Protein AF-A0A542FPW8-F1 (afdb_monomer)

Radius of gyration: 20.15 Å; Cα contacts (8 Å, |Δi|>4): 435; chains: 1; bounding box: 66×34×56 Å

Foldseek 3Di:
DVVQVVLLVVLVVLLVVLLVVLLVVLLVLLVLQPDDDDDDDDPLLVVLLVLLVVLLVVLVVLLVLLVVLVVDPCCPDQQSLLSVLLNCLQNPLLCSVVSPPPDDPRSLCCNQCVLLVSLLSLQCSQLVVQDPPSSCLVNVLVVLLLVLLVVLPPPPDDCRSLSSNLSSLSSVLSSLSSVQSNCLPDPDCVSHLSNDSVSSSSSSSSNSSSVVSSLVSNLSNCCVPPHNLLSQLSSLQSNLRSQQVSLVVCLVCWVVNVLVSSQVRSSSHVVHCCSVVSCCVVVVPDSCVSVVSNVSSVVSNVSSVVSNPDDPPD

Solvent-accessible surface area (backbone atoms only — not comparable to full-atom values): 15578 Å² total; per-residue (Å²): 111,72,68,61,55,51,52,51,51,52,49,53,51,49,52,51,50,38,35,54,58,22,36,54,53,18,48,63,54,43,68,65,55,68,72,90,77,85,75,78,89,55,88,67,36,54,64,33,17,53,54,22,44,53,52,32,52,52,52,51,50,43,48,49,44,6,57,51,28,72,80,45,81,52,48,82,44,89,48,29,41,22,28,23,19,14,45,39,1,44,77,41,14,76,50,8,56,71,50,50,60,90,62,51,73,67,22,56,48,45,30,49,48,49,32,52,48,48,46,52,54,44,47,35,43,54,18,68,71,60,39,61,64,60,42,48,48,56,53,43,25,54,48,43,23,53,49,45,38,53,70,69,44,56,87,91,56,80,63,58,19,32,45,16,6,34,26,26,33,47,45,54,53,44,44,56,53,24,55,55,40,43,42,58,64,54,88,49,61,85,70,35,61,79,64,42,70,67,52,38,22,50,51,49,5,51,52,48,23,47,54,56,43,32,52,53,22,30,20,40,23,33,22,81,78,61,36,60,60,37,16,46,8,39,41,32,23,11,50,9,48,14,43,19,55,42,20,45,54,40,50,73,65,30,58,66,57,51,49,55,59,46,40,76,26,30,71,62,39,93,78,42,44,76,43,50,51,46,35,38,72,72,63,63,57,57,83,58,51,31,53,54,42,24,52,50,10,49,51,33,24,52,53,8,48,51,44,56,67,61,68,81,84,124

Structure (mmCIF, N/CA/C/O backbone):
data_AF-A0A542FPW8-F1
#
_entry.id   AF-A0A542FPW8-F1
#
loop_
_atom_site.group_PDB
_atom_site.id
_atom_site.type_symbol
_atom_site.label_atom_id
_atom_site.label_alt_id
_atom_site.label_comp_id
_atom_site.lab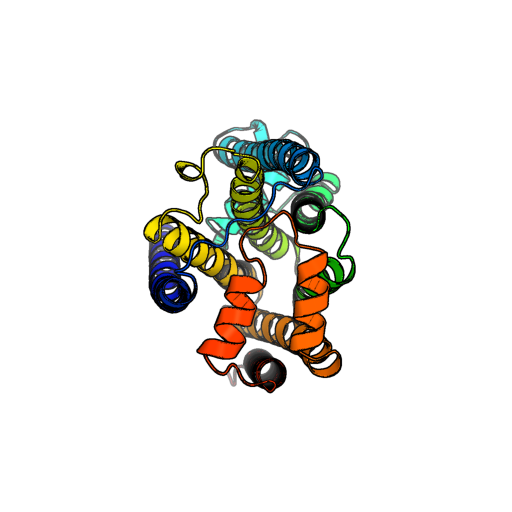el_asym_id
_atom_site.label_entity_id
_atom_site.label_seq_id
_atom_site.pdbx_PDB_ins_code
_atom_site.Cartn_x
_atom_site.Cartn_y
_atom_site.Cartn_z
_atom_site.occupancy
_atom_site.B_iso_or_equiv
_atom_site.auth_seq_id
_atom_site.auth_comp_id
_atom_site.auth_asym_id
_atom_site.auth_atom_id
_atom_site.pdbx_PDB_model_num
ATOM 1 N N . MET A 1 1 ? -11.755 -14.768 23.992 1.00 54.16 1 MET A N 1
ATOM 2 C CA . MET A 1 1 ? -10.468 -15.231 23.415 1.00 54.16 1 MET A CA 1
ATOM 3 C C . MET A 1 1 ? -10.630 -15.944 22.068 1.00 54.16 1 MET A C 1
ATOM 5 O O . MET A 1 1 ? -9.903 -15.588 21.151 1.00 54.16 1 MET A O 1
ATOM 9 N N . ALA A 1 2 ? -11.609 -16.843 21.888 1.00 60.69 2 ALA A N 1
ATOM 10 C CA . ALA A 1 2 ? -11.822 -17.596 20.637 1.00 60.69 2 ALA A CA 1
ATOM 11 C C . ALA A 1 2 ? -11.926 -16.742 19.348 1.00 60.69 2 ALA A C 1
ATOM 13 O O . ALA A 1 2 ? -11.402 -17.113 18.300 1.00 60.69 2 ALA A O 1
ATOM 14 N N . THR A 1 3 ? -12.541 -15.557 19.416 1.00 73.25 3 THR A N 1
ATOM 15 C CA . THR A 1 3 ? -12.694 -14.653 18.261 1.00 73.25 3 THR A CA 1
ATOM 16 C C . THR A 1 3 ? -11.384 -13.997 17.817 1.00 73.25 3 THR A C 1
ATOM 18 O O . THR A 1 3 ? -11.186 -13.778 16.623 1.00 73.25 3 THR A O 1
ATOM 21 N N . ALA A 1 4 ? -10.474 -13.704 18.751 1.00 71.56 4 ALA A N 1
ATOM 22 C CA . ALA A 1 4 ? -9.173 -13.114 18.442 1.00 71.56 4 ALA A CA 1
ATOM 23 C C . ALA A 1 4 ? -8.242 -14.140 17.782 1.00 71.56 4 ALA A C 1
ATOM 25 O O . ALA A 1 4 ? -7.601 -13.820 16.783 1.00 71.56 4 ALA A O 1
ATOM 26 N N . THR A 1 5 ? -8.237 -15.377 18.287 1.00 77.50 5 THR A N 1
ATOM 27 C CA . THR A 1 5 ? -7.485 -16.494 17.699 1.00 77.50 5 THR A CA 1
ATOM 28 C C . THR A 1 5 ? -7.979 -16.803 16.287 1.00 77.50 5 THR A C 1
ATOM 30 O O . THR A 1 5 ? -7.173 -16.890 15.366 1.00 77.50 5 THR A O 1
ATOM 33 N N . ARG A 1 6 ? -9.304 -16.843 16.071 1.00 84.81 6 ARG A N 1
ATOM 34 C CA . ARG A 1 6 ? -9.893 -17.062 14.739 1.00 84.81 6 ARG A CA 1
ATOM 35 C C . ARG A 1 6 ? -9.485 -15.987 13.725 1.00 84.81 6 ARG A C 1
ATOM 37 O O . ARG A 1 6 ? -9.143 -16.320 12.598 1.00 84.81 6 ARG A O 1
ATOM 44 N N . ARG A 1 7 ? -9.488 -14.705 14.116 1.00 85.38 7 ARG A N 1
ATOM 45 C CA . ARG A 1 7 ? -9.036 -13.603 13.240 1.00 85.38 7 ARG A CA 1
ATOM 46 C C . ARG A 1 7 ? -7.537 -13.683 12.939 1.00 85.38 7 ARG A C 1
ATOM 48 O O . ARG A 1 7 ? -7.146 -13.426 11.809 1.00 85.38 7 ARG A O 1
ATOM 55 N N . GLY A 1 8 ? -6.725 -14.093 13.917 1.00 82.75 8 GLY A N 1
ATOM 56 C CA . GLY A 1 8 ? -5.296 -14.345 13.713 1.00 82.75 8 GLY A CA 1
ATOM 57 C C . GLY A 1 8 ? -5.026 -15.467 12.705 1.00 82.75 8 GLY A C 1
ATOM 58 O O . GLY A 1 8 ? -4.210 -15.288 11.808 1.00 82.75 8 GLY A O 1
ATOM 59 N N . ILE A 1 9 ? -5.758 -16.581 12.800 1.00 87.81 9 ILE A N 1
ATOM 60 C CA . ILE A 1 9 ? -5.653 -17.695 11.842 1.00 87.81 9 ILE A CA 1
ATOM 61 C C . ILE A 1 9 ? -6.073 -17.242 10.442 1.00 87.81 9 ILE A C 1
ATOM 63 O O . ILE A 1 9 ? -5.350 -17.482 9.483 1.00 87.81 9 ILE A O 1
ATOM 67 N N . LEU A 1 10 ? -7.198 -16.529 10.318 1.00 89.12 10 LEU A N 1
ATOM 68 C CA . LEU A 1 10 ? -7.649 -15.995 9.028 1.00 89.12 10 LEU A CA 1
ATOM 69 C C . LEU A 1 10 ? -6.614 -15.055 8.398 1.00 89.12 10 LEU A C 1
ATOM 71 O O . LEU A 1 10 ? -6.407 -15.111 7.190 1.00 89.12 10 LEU A O 1
ATOM 75 N N . ALA A 1 11 ? -5.937 -14.230 9.200 1.00 86.81 11 ALA A N 1
ATOM 76 C CA . ALA A 1 11 ? -4.834 -13.388 8.741 1.00 86.81 11 ALA A CA 1
ATOM 77 C C . ALA A 1 11 ? -3.676 -14.208 8.179 1.00 86.81 11 ALA A C 1
ATOM 79 O O . ALA A 1 11 ? -3.256 -13.962 7.053 1.00 86.81 11 ALA A O 1
ATOM 80 N N . ALA A 1 12 ? -3.215 -15.210 8.929 1.00 89.38 12 ALA A N 1
ATOM 81 C CA . ALA A 1 12 ? -2.132 -16.086 8.497 1.00 89.38 12 ALA A CA 1
ATOM 82 C C . ALA A 1 12 ? -2.489 -16.840 7.206 1.00 89.38 12 ALA A C 1
ATOM 84 O O . ALA A 1 12 ? -1.694 -16.858 6.271 1.00 89.38 12 ALA A O 1
ATOM 85 N N . VAL A 1 13 ? -3.708 -17.385 7.118 1.00 92.69 13 VAL A N 1
ATOM 86 C CA . VAL A 1 13 ? -4.209 -18.059 5.909 1.00 92.69 13 VAL A CA 1
ATOM 87 C C . VAL A 1 13 ? -4.282 -17.088 4.732 1.00 92.69 13 VAL A C 1
ATOM 89 O O . VAL A 1 13 ? -3.856 -17.433 3.638 1.00 92.69 13 VAL A O 1
ATOM 92 N N . THR A 1 14 ? -4.763 -15.861 4.944 1.00 92.19 14 THR A N 1
ATOM 93 C CA . THR A 1 14 ? -4.843 -14.855 3.873 1.00 92.19 14 THR A CA 1
ATOM 94 C C . THR A 1 14 ? -3.452 -14.491 3.361 1.00 92.19 14 THR A C 1
ATOM 96 O O . THR A 1 14 ? -3.246 -14.465 2.155 1.00 92.19 14 THR A O 1
ATOM 99 N N . VAL A 1 15 ? -2.481 -14.270 4.253 1.00 91.00 15 VAL A N 1
ATOM 100 C CA . VAL A 1 15 ? -1.085 -14.012 3.864 1.00 91.00 15 VAL A CA 1
ATOM 101 C C . VAL A 1 15 ? -0.501 -15.201 3.101 1.00 91.00 15 VAL A C 1
ATOM 103 O O . VAL A 1 15 ? 0.129 -14.995 2.070 1.00 91.00 15 VAL A O 1
ATOM 106 N N . ALA A 1 16 ? -0.748 -16.435 3.549 1.00 91.94 16 ALA A N 1
ATOM 107 C CA . ALA A 1 16 ? -0.287 -17.633 2.848 1.00 91.94 16 ALA A CA 1
ATOM 108 C C . ALA A 1 16 ? -0.886 -17.742 1.437 1.00 91.94 16 ALA A C 1
ATOM 110 O O . ALA A 1 16 ? -0.154 -17.984 0.484 1.00 91.94 16 ALA A O 1
ATOM 111 N N . VAL A 1 17 ? -2.191 -17.494 1.280 1.00 93.75 17 VAL A N 1
ATOM 112 C CA . VAL A 1 17 ? -2.854 -17.470 -0.035 1.00 93.75 17 VAL A CA 1
ATOM 113 C C . VAL A 1 17 ? -2.270 -16.369 -0.920 1.00 93.75 17 VAL A C 1
ATOM 115 O O . VAL A 1 17 ? -1.938 -16.635 -2.070 1.00 93.75 17 VAL A O 1
ATOM 118 N N . LEU A 1 18 ? -2.082 -15.156 -0.387 1.00 93.31 18 LEU A N 1
ATOM 119 C CA . LEU A 1 18 ? -1.466 -14.055 -1.131 1.00 93.31 18 LEU A CA 1
ATOM 120 C C . LEU A 1 18 ? -0.048 -14.405 -1.585 1.00 93.31 18 LEU A C 1
ATOM 122 O O . LEU A 1 18 ? 0.293 -14.133 -2.732 1.00 93.31 18 LEU A O 1
ATOM 126 N N . LEU A 1 19 ? 0.756 -15.035 -0.727 1.00 91.62 19 LEU A N 1
ATOM 127 C CA . LEU A 1 19 ? 2.103 -15.486 -1.074 1.00 91.62 19 LEU A CA 1
ATOM 128 C C . LEU A 1 19 ? 2.083 -16.582 -2.141 1.00 91.62 19 LEU A C 1
ATOM 130 O O . LEU A 1 19 ? 2.869 -16.500 -3.075 1.00 91.62 19 LEU A O 1
ATOM 134 N N . LEU A 1 20 ? 1.180 -17.563 -2.054 1.00 91.44 20 LEU A N 1
ATOM 135 C CA . LEU A 1 20 ? 1.057 -18.630 -3.054 1.00 91.44 20 LEU A CA 1
ATOM 136 C C . LEU A 1 20 ? 0.611 -18.089 -4.420 1.00 91.44 20 LEU A C 1
ATOM 138 O O . LEU A 1 20 ? 1.225 -18.408 -5.436 1.00 91.44 20 LEU A O 1
ATOM 142 N N . CYS A 1 21 ? -0.409 -17.226 -4.451 1.00 89.38 21 CYS A N 1
ATOM 143 C CA . CYS A 1 21 ? -0.840 -16.562 -5.683 1.00 89.38 21 CYS A CA 1
ATOM 144 C C . CYS A 1 21 ? 0.278 -15.685 -6.262 1.00 89.38 21 CYS A C 1
ATOM 146 O O . CYS A 1 21 ? 0.506 -15.690 -7.469 1.00 89.38 21 CYS A O 1
ATOM 148 N N . SER A 1 22 ? 1.006 -14.970 -5.402 1.00 86.94 22 SER A N 1
ATOM 149 C CA . SER A 1 22 ? 2.115 -14.117 -5.831 1.00 86.94 22 SER A CA 1
ATOM 150 C C . SER A 1 22 ? 3.331 -14.914 -6.293 1.00 86.94 22 SER A C 1
ATOM 152 O O . SER A 1 22 ? 4.024 -14.466 -7.198 1.00 86.94 22 SER A O 1
ATOM 154 N N . ALA A 1 23 ? 3.558 -16.104 -5.734 1.00 86.19 23 ALA A N 1
ATOM 155 C CA . ALA A 1 23 ? 4.585 -17.038 -6.181 1.00 86.19 23 ALA A CA 1
ATOM 156 C C . ALA A 1 23 ? 4.308 -17.566 -7.581 1.00 86.19 23 ALA A C 1
ATOM 158 O O . ALA A 1 23 ? 5.224 -17.589 -8.395 1.00 86.19 23 ALA A O 1
ATOM 159 N N . ALA A 1 24 ? 3.056 -17.899 -7.902 1.00 84.25 24 ALA A N 1
ATOM 160 C CA . ALA A 1 24 ? 2.690 -18.274 -9.265 1.00 84.25 24 ALA A CA 1
ATOM 161 C C . ALA A 1 24 ? 3.026 -17.151 -10.265 1.00 84.25 24 ALA A C 1
ATOM 163 O O . ALA A 1 24 ? 3.670 -17.403 -11.280 1.00 84.25 24 ALA A O 1
ATOM 164 N N . VAL A 1 25 ? 2.681 -15.900 -9.938 1.00 79.56 25 VAL A N 1
ATOM 165 C CA . VAL A 1 25 ? 3.039 -14.729 -10.762 1.00 79.56 25 VAL A CA 1
ATOM 166 C C . VAL A 1 25 ? 4.558 -14.536 -10.830 1.00 79.56 25 VAL A C 1
ATOM 168 O O . VAL A 1 25 ? 5.103 -14.321 -11.907 1.00 79.56 25 VAL A O 1
ATOM 171 N N . GLY A 1 26 ? 5.257 -14.646 -9.699 1.00 74.75 26 GLY A N 1
ATOM 172 C CA . GLY A 1 26 ? 6.710 -14.514 -9.623 1.00 74.75 26 GLY A CA 1
ATOM 173 C C . GLY A 1 26 ? 7.451 -15.564 -10.451 1.00 74.75 26 GLY A C 1
ATOM 174 O O . GLY A 1 26 ? 8.452 -15.228 -11.075 1.00 74.75 26 GLY A O 1
ATOM 175 N N . ILE A 1 27 ? 6.952 -16.804 -10.501 1.00 78.19 27 ILE A N 1
ATOM 176 C CA . ILE A 1 27 ? 7.489 -17.886 -11.341 1.00 78.19 27 ILE A CA 1
ATOM 177 C C . ILE A 1 27 ? 7.282 -17.555 -12.821 1.00 78.19 27 ILE A C 1
ATOM 179 O O . ILE A 1 27 ? 8.255 -17.559 -13.571 1.00 78.19 27 ILE A O 1
ATOM 183 N N . LEU A 1 28 ? 6.060 -17.173 -13.213 1.00 73.12 28 LEU A N 1
ATOM 184 C CA . LEU A 1 28 ? 5.744 -16.783 -14.594 1.00 73.12 28 LEU A CA 1
ATOM 185 C C . LEU A 1 28 ? 6.622 -15.616 -15.073 1.00 73.12 28 LEU A C 1
ATOM 187 O O . LEU A 1 28 ? 7.148 -15.643 -16.180 1.00 73.12 28 LEU A O 1
ATOM 191 N N . LEU A 1 29 ? 6.844 -14.612 -14.220 1.00 66.81 29 LEU A N 1
ATOM 192 C CA . LEU A 1 29 ? 7.744 -13.490 -14.515 1.00 66.81 29 LEU A CA 1
ATOM 193 C C . LEU A 1 29 ? 9.228 -13.885 -14.438 1.00 66.81 29 LEU A C 1
ATOM 195 O O . LEU A 1 29 ? 10.084 -13.274 -15.080 1.00 66.81 29 LEU A O 1
ATOM 199 N N . GLY A 1 30 ? 9.569 -14.877 -13.620 1.00 61.50 30 GLY A N 1
ATOM 200 C CA . GLY A 1 30 ? 10.932 -15.334 -13.383 1.00 61.50 30 GLY A CA 1
ATOM 201 C C . GLY A 1 30 ? 11.548 -16.033 -14.590 1.00 61.50 30 GLY A C 1
ATOM 202 O O . GLY A 1 30 ? 12.746 -15.859 -14.820 1.00 61.50 30 GLY A O 1
ATOM 203 N N . GLU A 1 31 ? 10.752 -16.768 -15.365 1.00 60.41 31 GLU A N 1
ATOM 204 C CA . GLU A 1 31 ? 11.195 -17.446 -16.594 1.00 60.41 31 GLU A CA 1
ATOM 205 C C . GLU A 1 31 ? 11.572 -16.451 -17.701 1.00 60.41 31 GLU A C 1
ATOM 207 O O . GLU A 1 31 ? 12.552 -16.649 -18.418 1.00 60.41 31 GLU A O 1
ATOM 212 N N . VAL A 1 32 ? 10.879 -15.314 -17.761 1.00 55.22 32 VAL A N 1
ATOM 213 C CA . VAL A 1 32 ? 11.099 -14.254 -18.759 1.00 55.22 32 VAL A CA 1
ATOM 214 C C . VAL A 1 32 ? 12.397 -13.471 -18.497 1.00 55.22 32 VAL A C 1
ATOM 216 O O . VAL A 1 32 ? 13.070 -13.014 -19.415 1.00 55.22 32 VAL A O 1
ATOM 219 N N . ASN A 1 33 ? 12.816 -13.375 -17.232 1.00 52.78 33 ASN A N 1
ATOM 220 C CA . ASN A 1 33 ? 13.932 -12.532 -16.777 1.00 52.78 33 ASN A CA 1
ATOM 221 C C . ASN A 1 33 ? 15.304 -13.250 -16.731 1.00 52.78 33 ASN A C 1
ATOM 223 O O . ASN A 1 33 ? 16.226 -12.801 -16.035 1.00 52.78 33 ASN A O 1
ATOM 227 N N . GLY A 1 34 ? 15.436 -14.407 -17.388 1.00 46.62 34 GLY A N 1
ATOM 228 C CA . GLY A 1 34 ? 16.515 -15.385 -17.184 1.00 46.62 34 GLY A CA 1
ATOM 229 C C . GLY A 1 34 ? 17.909 -15.057 -17.736 1.00 46.62 34 GLY A C 1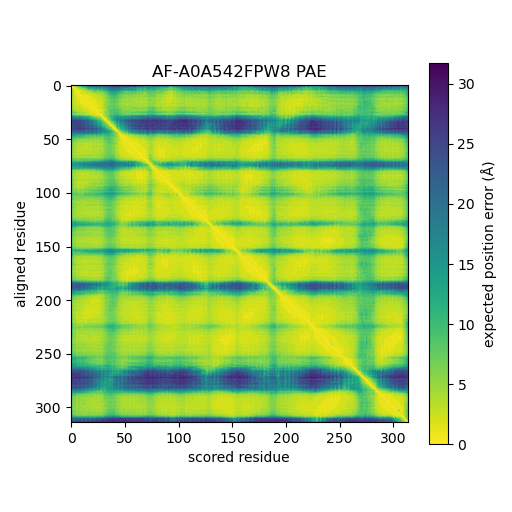
ATOM 230 O O . GLY A 1 34 ? 18.841 -15.792 -17.419 1.00 46.62 34 GLY A O 1
ATOM 231 N N . ARG A 1 35 ? 18.108 -13.993 -18.527 1.00 49.22 35 ARG A N 1
ATOM 232 C CA . ARG A 1 35 ? 19.440 -13.685 -19.085 1.00 49.22 35 ARG A CA 1
ATOM 233 C C . ARG A 1 35 ? 20.177 -12.627 -18.250 1.00 49.22 35 ARG A C 1
ATOM 235 O O . ARG A 1 35 ? 19.627 -11.547 -18.034 1.00 49.22 35 ARG A O 1
ATOM 242 N N . PRO A 1 36 ? 21.400 -12.910 -17.763 1.00 47.25 36 PRO A N 1
ATOM 243 C CA . PRO A 1 36 ? 22.202 -11.920 -17.060 1.00 47.25 36 PRO A CA 1
ATOM 244 C C . PRO A 1 36 ? 22.701 -10.876 -18.062 1.00 47.25 36 PRO A C 1
ATOM 246 O O . PRO A 1 36 ? 23.547 -11.164 -18.904 1.00 47.25 36 PRO A O 1
ATOM 249 N N . VAL A 1 37 ? 22.165 -9.661 -17.977 1.00 48.84 37 VAL A N 1
ATOM 250 C CA . VAL A 1 37 ? 22.723 -8.492 -18.665 1.00 48.84 37 VAL A CA 1
ATOM 251 C C . VAL A 1 37 ? 23.698 -7.829 -17.700 1.00 48.84 37 VAL A C 1
ATOM 253 O O . VAL A 1 37 ? 23.328 -7.495 -16.573 1.00 48.84 37 VAL A O 1
ATOM 256 N N . ARG A 1 38 ? 24.958 -7.709 -18.122 1.00 42.78 38 ARG A N 1
ATOM 257 C CA . ARG A 1 38 ? 25.998 -6.998 -17.379 1.00 42.78 38 ARG A CA 1
ATOM 258 C C . ARG A 1 38 ? 25.723 -5.505 -17.538 1.00 42.78 38 ARG A C 1
ATOM 260 O O . ARG A 1 38 ? 25.763 -5.001 -18.653 1.00 42.78 38 ARG A O 1
ATOM 267 N N . MET A 1 39 ? 25.374 -4.847 -16.440 1.00 50.00 39 MET A N 1
ATOM 268 C CA . MET A 1 39 ? 25.271 -3.392 -16.379 1.00 50.00 39 MET A CA 1
ATOM 269 C C . MET A 1 39 ? 26.672 -2.851 -16.107 1.00 50.00 39 MET A C 1
ATOM 271 O O . MET A 1 39 ? 27.357 -3.384 -15.228 1.00 50.00 39 MET A O 1
ATOM 275 N N . ASP A 1 40 ? 27.104 -1.835 -16.848 1.00 45.12 40 ASP A N 1
ATOM 276 C CA . ASP A 1 40 ? 28.331 -1.127 -16.498 1.00 45.12 40 ASP A CA 1
ATOM 277 C C . ASP A 1 40 ? 28.117 -0.358 -15.181 1.00 45.12 40 ASP A C 1
ATOM 279 O O . ASP A 1 40 ? 27.026 0.179 -14.959 1.00 45.12 40 ASP A O 1
ATOM 283 N N . PRO A 1 41 ? 29.109 -0.328 -14.271 1.00 50.38 41 PRO A N 1
ATOM 284 C CA . PRO A 1 41 ? 28.993 0.423 -13.032 1.00 50.38 41 PRO A CA 1
ATOM 285 C C . PRO A 1 41 ? 28.889 1.911 -13.366 1.00 50.38 41 PRO A C 1
ATOM 287 O O . PRO A 1 41 ? 29.832 2.511 -13.873 1.00 50.38 41 PRO A O 1
ATOM 290 N N . VAL A 1 42 ? 27.736 2.508 -13.086 1.00 55.69 42 VAL A N 1
ATOM 291 C CA . VAL A 1 42 ? 27.565 3.959 -13.159 1.00 55.69 42 VAL A CA 1
ATOM 292 C C . VAL A 1 42 ? 28.018 4.550 -11.823 1.00 55.69 42 VAL A C 1
ATOM 294 O O . VAL A 1 42 ? 27.568 4.098 -10.768 1.00 55.69 42 VAL A O 1
ATOM 297 N N . ASP A 1 43 ? 28.834 5.609 -11.844 1.00 54.72 43 ASP A N 1
ATOM 298 C CA . ASP A 1 43 ? 29.343 6.315 -10.645 1.00 54.72 43 ASP A CA 1
ATOM 299 C C . ASP A 1 43 ? 28.230 6.776 -9.667 1.00 54.72 43 ASP A C 1
ATOM 301 O O . ASP A 1 43 ? 28.467 7.097 -8.501 1.00 54.72 43 ASP A O 1
ATOM 305 N N . ARG A 1 44 ? 26.975 6.787 -10.135 1.00 58.88 44 ARG A N 1
ATOM 306 C CA . ARG A 1 44 ? 25.758 7.229 -9.438 1.00 58.88 44 ARG A CA 1
ATOM 307 C C . ARG A 1 44 ? 25.125 6.176 -8.518 1.00 58.88 44 ARG A C 1
ATOM 309 O O . ARG A 1 44 ? 24.291 6.531 -7.683 1.00 58.88 44 ARG A O 1
ATOM 316 N N . VAL A 1 45 ? 25.509 4.902 -8.629 1.00 64.25 45 VAL A N 1
ATOM 317 C CA . VAL A 1 45 ? 24.931 3.803 -7.825 1.00 64.25 45 VAL A CA 1
ATOM 318 C C . VAL A 1 45 ? 25.307 3.933 -6.343 1.00 64.25 45 VAL A C 1
ATOM 320 O O . VAL A 1 45 ? 24.521 3.603 -5.452 1.00 64.25 45 VAL A O 1
ATOM 323 N N . GLN A 1 46 ? 26.488 4.482 -6.055 1.00 71.81 46 GLN A N 1
ATOM 324 C CA . GLN A 1 46 ? 27.040 4.497 -4.705 1.00 71.81 46 GLN A CA 1
ATOM 325 C C . GLN A 1 46 ? 26.346 5.487 -3.745 1.00 71.81 46 GLN A C 1
ATOM 327 O O . GLN A 1 46 ? 25.996 5.075 -2.633 1.00 71.81 46 GLN A O 1
ATOM 332 N N . PRO A 1 47 ? 26.045 6.746 -4.129 1.00 77.75 47 PRO A N 1
ATOM 333 C CA . PRO A 1 47 ? 25.238 7.640 -3.295 1.00 77.75 47 PRO A CA 1
ATOM 334 C C . PRO A 1 47 ? 23.845 7.073 -2.976 1.00 77.75 47 PRO A C 1
ATOM 336 O O . PRO A 1 47 ? 23.407 7.125 -1.824 1.00 77.75 47 PRO A O 1
ATOM 339 N N . ALA A 1 48 ? 23.165 6.486 -3.969 1.00 78.25 48 ALA A N 1
ATOM 340 C CA . ALA A 1 48 ? 21.832 5.906 -3.798 1.00 78.25 48 ALA A CA 1
ATOM 341 C C . ALA A 1 48 ? 21.843 4.702 -2.838 1.00 78.25 48 ALA A C 1
ATOM 343 O O . ALA A 1 48 ? 20.960 4.588 -1.979 1.00 78.25 48 ALA A O 1
ATOM 344 N N . ALA A 1 49 ? 22.868 3.847 -2.906 1.00 81.94 49 ALA A N 1
ATOM 345 C CA . ALA A 1 49 ? 23.036 2.720 -1.987 1.00 81.94 49 ALA A CA 1
ATOM 346 C C . ALA A 1 49 ? 23.225 3.183 -0.530 1.00 81.94 49 ALA A C 1
ATOM 348 O O . ALA A 1 49 ? 22.590 2.647 0.384 1.00 81.94 49 ALA A O 1
ATOM 349 N N . TRP A 1 50 ? 24.038 4.218 -0.291 1.00 87.00 50 TRP A N 1
ATOM 350 C CA . TRP A 1 50 ? 24.230 4.787 1.049 1.00 87.00 50 TRP A CA 1
ATOM 351 C C . TRP A 1 50 ? 22.962 5.422 1.615 1.00 87.00 50 TRP A C 1
ATOM 353 O O . TRP A 1 50 ? 22.594 5.135 2.759 1.00 87.00 50 TRP A O 1
ATOM 363 N N . VAL A 1 51 ? 22.258 6.228 0.815 1.00 89.12 51 VAL A N 1
ATOM 364 C CA . VAL A 1 51 ? 20.952 6.787 1.200 1.00 89.12 51 VAL A CA 1
ATOM 365 C C . VAL A 1 51 ? 19.985 5.658 1.555 1.00 89.12 51 VAL A C 1
ATOM 367 O O . VAL A 1 51 ? 19.331 5.708 2.598 1.00 89.12 51 VAL A O 1
ATOM 370 N N . SER A 1 52 ? 19.964 4.591 0.755 1.00 89.69 52 SER A N 1
ATOM 371 C CA . SER A 1 52 ? 19.100 3.434 0.986 1.00 89.69 52 SER A CA 1
ATOM 372 C C . SER A 1 52 ? 19.426 2.703 2.287 1.00 89.69 52 SER A C 1
ATOM 374 O O . SER A 1 52 ? 18.508 2.335 3.015 1.00 89.69 52 SER A O 1
ATOM 376 N N . ARG A 1 53 ? 20.708 2.559 2.652 1.00 92.75 53 ARG A N 1
ATOM 377 C CA . ARG A 1 53 ? 21.134 1.983 3.945 1.00 92.75 53 ARG A CA 1
ATOM 378 C C . ARG A 1 53 ? 20.656 2.818 5.133 1.00 92.75 53 ARG A C 1
ATOM 380 O O . ARG A 1 53 ? 20.156 2.261 6.111 1.00 92.75 53 ARG A O 1
ATOM 387 N N . VAL A 1 54 ? 20.775 4.144 5.049 1.00 95.12 54 VAL A N 1
ATOM 388 C CA . VAL A 1 54 ? 20.301 5.055 6.106 1.00 95.12 54 VAL A CA 1
ATOM 389 C C . VAL A 1 54 ? 18.780 4.978 6.238 1.00 95.12 54 VAL A C 1
ATOM 391 O O . VAL A 1 54 ? 18.266 4.800 7.345 1.00 95.12 54 VAL A O 1
ATOM 394 N N . LEU A 1 55 ? 18.051 5.050 5.122 1.00 95.69 55 LEU A N 1
ATOM 395 C CA . LEU A 1 55 ? 16.593 4.916 5.111 1.00 95.69 55 LEU A CA 1
ATOM 396 C C . LEU A 1 55 ? 16.147 3.542 5.627 1.00 95.69 55 LEU A C 1
ATOM 398 O O . LEU A 1 55 ? 15.203 3.470 6.415 1.00 95.69 55 LEU A O 1
ATOM 402 N N . LEU A 1 56 ? 16.845 2.465 5.251 1.00 95.81 56 LEU A N 1
ATOM 403 C CA . LEU A 1 56 ? 16.585 1.108 5.730 1.00 95.81 56 LEU A CA 1
A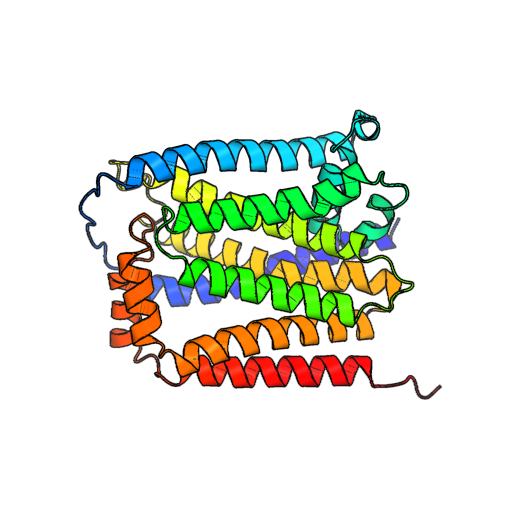TOM 404 C C . LEU A 1 56 ? 16.746 1.032 7.248 1.00 95.81 56 LEU A C 1
ATOM 406 O O . LEU A 1 56 ? 15.862 0.522 7.935 1.00 95.81 56 LEU A O 1
ATOM 410 N N . PHE A 1 57 ? 17.836 1.583 7.784 1.00 97.38 57 PHE A N 1
ATOM 411 C CA . PHE A 1 57 ? 18.065 1.637 9.224 1.00 97.38 57 PHE A CA 1
ATOM 412 C C . PHE A 1 57 ? 16.938 2.385 9.949 1.00 97.38 57 PHE A C 1
ATOM 414 O O . PHE A 1 57 ? 16.395 1.876 10.932 1.00 97.38 57 PHE A O 1
ATOM 421 N N . LEU A 1 58 ? 16.527 3.553 9.444 1.00 97.19 58 LEU A N 1
ATOM 422 C CA . LEU A 1 58 ? 15.423 4.331 10.018 1.00 97.19 58 LEU A CA 1
ATOM 423 C C . LEU A 1 58 ? 14.086 3.578 9.952 1.00 97.19 58 LEU A C 1
ATOM 425 O O . LEU A 1 58 ? 13.324 3.577 10.923 1.00 97.19 58 LEU A O 1
ATOM 429 N N . ALA A 1 59 ? 13.812 2.898 8.838 1.00 97.12 59 ALA A N 1
ATOM 430 C CA . ALA A 1 59 ? 12.606 2.103 8.656 1.00 97.12 59 ALA A CA 1
ATOM 431 C C . ALA A 1 59 ? 12.552 0.915 9.630 1.00 97.12 59 ALA A C 1
ATOM 433 O O . ALA A 1 59 ? 11.531 0.689 10.289 1.00 97.12 59 ALA A O 1
ATOM 434 N N . LEU A 1 60 ? 13.667 0.194 9.776 1.00 97.44 60 LEU A N 1
ATOM 435 C CA . LEU A 1 60 ? 13.809 -0.902 10.733 1.00 97.44 60 LEU A CA 1
ATOM 436 C C . LEU A 1 60 ? 13.693 -0.403 12.175 1.00 97.44 60 LEU A C 1
ATOM 438 O O . LEU A 1 60 ? 12.995 -1.027 12.975 1.00 97.44 60 LEU A O 1
ATOM 442 N N . ALA A 1 61 ? 14.301 0.740 12.504 1.00 96.62 61 ALA A N 1
ATOM 443 C CA . ALA A 1 61 ? 14.181 1.358 13.819 1.00 96.62 61 ALA A CA 1
ATOM 444 C C . ALA A 1 61 ? 12.719 1.706 14.141 1.00 96.62 61 ALA A C 1
ATOM 446 O O . ALA A 1 61 ? 12.241 1.386 15.229 1.00 96.62 61 ALA A O 1
ATOM 447 N N . TRP A 1 62 ? 11.974 2.283 13.192 1.00 97.06 62 TRP A N 1
ATOM 448 C CA . TRP A 1 62 ? 10.548 2.577 13.363 1.00 97.06 62 TRP A CA 1
ATOM 449 C C . TRP A 1 62 ? 9.723 1.314 13.640 1.00 97.06 62 TRP A C 1
ATOM 451 O O . TRP A 1 62 ? 8.937 1.273 14.592 1.00 97.06 62 TRP A O 1
ATOM 461 N N . VAL A 1 63 ? 9.932 0.256 12.850 1.00 96.31 63 VAL A N 1
ATOM 462 C CA . VAL A 1 63 ? 9.255 -1.036 13.045 1.00 96.31 63 VAL A CA 1
ATOM 463 C C . VAL A 1 63 ? 9.624 -1.650 14.397 1.00 96.31 63 VAL A C 1
ATOM 465 O O . VAL A 1 63 ? 8.736 -2.089 15.130 1.00 96.31 63 VAL A O 1
ATOM 468 N N . LEU A 1 64 ? 10.904 -1.627 14.773 1.00 95.62 64 LEU A N 1
ATOM 469 C CA . LEU A 1 64 ? 11.392 -2.160 16.043 1.00 95.62 64 LEU A CA 1
ATOM 470 C C . LEU A 1 64 ? 10.810 -1.400 17.241 1.00 95.62 64 LEU A C 1
ATOM 472 O O . LEU A 1 64 ? 10.345 -2.029 18.194 1.00 95.62 64 LEU A O 1
ATOM 476 N N . ILE A 1 65 ? 10.757 -0.066 17.177 1.00 94.00 65 ILE A N 1
ATOM 477 C CA . ILE A 1 65 ? 10.078 0.765 18.181 1.00 94.00 65 ILE A CA 1
ATOM 478 C C . ILE A 1 65 ? 8.608 0.353 18.276 1.00 94.00 65 ILE A C 1
ATOM 480 O O . ILE A 1 65 ? 8.102 0.168 19.384 1.00 94.00 65 ILE A O 1
ATOM 484 N N . GLY A 1 66 ? 7.935 0.144 17.142 1.00 93.19 66 GLY A N 1
ATOM 485 C CA . GLY A 1 66 ? 6.560 -0.348 17.099 1.00 93.19 66 GLY A CA 1
ATOM 486 C C . GLY A 1 66 ? 6.390 -1.694 17.806 1.00 93.19 66 GLY A C 1
ATOM 487 O O . GLY A 1 66 ? 5.513 -1.821 18.666 1.00 93.19 66 GLY A O 1
ATOM 488 N N . ILE A 1 67 ? 7.264 -2.666 17.520 1.00 94.31 67 ILE A N 1
ATOM 489 C CA . ILE A 1 67 ? 7.291 -3.992 18.157 1.00 94.31 67 ILE A CA 1
ATOM 490 C C . ILE A 1 67 ? 7.497 -3.860 19.670 1.00 94.31 67 ILE A C 1
ATOM 492 O O . ILE A 1 67 ? 6.695 -4.384 20.449 1.00 94.31 67 ILE A O 1
ATOM 496 N N . ILE A 1 68 ? 8.531 -3.140 20.109 1.00 92.19 68 ILE A N 1
ATOM 497 C CA . ILE A 1 68 ? 8.876 -2.985 21.531 1.00 92.19 68 ILE A CA 1
ATOM 498 C C . ILE A 1 68 ? 7.760 -2.251 22.284 1.00 92.19 68 ILE A C 1
ATOM 500 O O . ILE A 1 68 ? 7.376 -2.657 23.387 1.00 92.19 68 ILE A O 1
ATOM 504 N N . ALA A 1 69 ? 7.172 -1.219 21.678 1.00 89.00 69 ALA A N 1
ATOM 505 C CA . ALA A 1 69 ? 6.065 -0.465 22.254 1.00 89.00 69 ALA A CA 1
ATOM 506 C C . ALA A 1 69 ? 4.783 -1.304 22.408 1.00 89.00 69 ALA A C 1
ATOM 508 O O . ALA A 1 69 ? 3.916 -0.945 23.204 1.00 89.00 69 ALA A O 1
ATOM 509 N N . THR A 1 70 ? 4.641 -2.446 21.716 1.00 86.19 70 THR A N 1
ATOM 510 C CA . THR A 1 70 ? 3.527 -3.373 22.001 1.00 86.19 70 THR A CA 1
ATOM 511 C C . THR A 1 70 ? 3.665 -4.101 23.335 1.00 86.19 70 THR A C 1
ATOM 513 O O . THR A 1 70 ? 2.643 -4.471 23.913 1.00 86.19 70 THR A O 1
ATOM 516 N N . ARG A 1 71 ? 4.897 -4.315 23.815 1.00 85.81 71 ARG A N 1
ATOM 517 C CA . ARG A 1 71 ? 5.194 -5.121 25.013 1.00 85.81 71 ARG A CA 1
ATOM 518 C C . ARG A 1 71 ? 5.517 -4.284 26.248 1.00 85.81 71 ARG A C 1
ATOM 520 O O . ARG A 1 71 ? 5.524 -4.811 27.354 1.00 85.81 71 ARG A O 1
ATOM 527 N N . THR A 1 72 ? 5.798 -2.997 26.074 1.00 81.62 72 THR A N 1
ATOM 528 C CA . THR A 1 72 ? 6.341 -2.130 27.127 1.00 81.62 72 THR A CA 1
ATOM 529 C C . THR A 1 72 ? 5.462 -0.902 27.372 1.00 81.62 72 THR A C 1
ATOM 531 O O . THR A 1 72 ? 4.617 -0.537 26.557 1.00 81.62 72 THR A O 1
ATOM 534 N N . ARG A 1 73 ? 5.691 -0.202 28.493 1.00 70.31 73 ARG A N 1
ATOM 535 C CA . ARG A 1 73 ? 5.053 1.099 28.793 1.00 70.31 73 ARG A CA 1
ATOM 536 C C . ARG A 1 73 ? 5.632 2.272 27.977 1.00 70.31 73 ARG A C 1
ATOM 538 O O . ARG A 1 73 ? 5.301 3.424 28.253 1.00 70.31 73 ARG A O 1
ATOM 545 N N . LEU A 1 74 ? 6.461 1.998 26.963 1.00 64.81 74 LEU A N 1
ATOM 546 C CA . LEU A 1 74 ? 7.134 2.999 26.124 1.00 64.81 74 LEU A CA 1
ATOM 547 C C . LEU A 1 74 ? 6.159 3.877 25.310 1.00 64.81 74 LEU A C 1
ATOM 549 O O . LEU A 1 74 ? 6.553 4.915 24.792 1.00 64.81 74 LEU A O 1
ATOM 553 N N . VAL A 1 75 ? 4.870 3.517 25.279 1.00 63.88 75 VAL A N 1
ATOM 554 C CA . VAL A 1 75 ? 3.758 4.271 24.665 1.00 63.88 75 VAL A CA 1
ATOM 555 C C . VAL A 1 75 ? 3.631 5.713 25.188 1.00 63.88 75 VAL A C 1
ATOM 557 O O . VAL A 1 75 ? 3.016 6.542 24.531 1.00 63.88 75 VAL A O 1
ATOM 560 N N . ARG A 1 76 ? 4.219 6.043 26.347 1.00 67.88 76 ARG A N 1
ATOM 561 C CA . ARG A 1 76 ? 4.198 7.410 26.902 1.00 67.88 76 ARG A CA 1
ATOM 562 C C . ARG A 1 76 ? 5.154 8.393 26.212 1.00 67.88 76 ARG A C 1
ATOM 564 O O . ARG A 1 76 ? 5.066 9.583 26.494 1.00 67.88 76 ARG A O 1
ATOM 571 N N . ARG A 1 77 ? 6.077 7.930 25.359 1.00 77.38 77 ARG A N 1
ATOM 572 C CA . ARG A 1 77 ? 6.995 8.813 24.619 1.00 77.38 77 ARG A CA 1
ATOM 573 C C . ARG A 1 77 ? 6.390 9.238 23.272 1.00 77.38 77 ARG A C 1
ATOM 575 O O . ARG A 1 77 ? 5.750 8.402 22.629 1.00 77.38 77 ARG A O 1
ATOM 582 N N . PRO A 1 78 ? 6.607 10.492 22.827 1.00 77.81 78 PRO A N 1
ATOM 583 C CA . PRO A 1 78 ? 6.107 10.962 21.536 1.00 77.81 78 PRO A CA 1
ATOM 584 C C . PRO A 1 78 ? 6.650 10.088 20.397 1.00 77.81 78 PRO A C 1
ATOM 586 O O . PRO A 1 78 ? 7.813 9.685 20.417 1.00 77.81 78 PRO A O 1
ATOM 589 N N . GLY A 1 79 ? 5.801 9.746 19.429 1.00 83.44 79 GLY A N 1
ATOM 590 C CA . GLY A 1 79 ? 6.132 8.907 18.272 1.00 83.44 79 GLY A CA 1
ATOM 591 C C . GLY A 1 79 ? 6.028 7.398 18.515 1.00 83.44 79 GLY A C 1
ATOM 592 O O . GLY A 1 79 ? 5.642 6.661 17.607 1.00 83.44 79 GLY A O 1
ATOM 593 N N . ALA A 1 80 ? 6.258 6.913 19.741 1.00 88.56 80 ALA A N 1
ATOM 594 C CA . ALA A 1 80 ? 6.169 5.481 20.047 1.00 88.56 80 ALA A CA 1
ATOM 595 C C . ALA A 1 80 ? 4.739 4.934 19.875 1.00 88.56 80 ALA A C 1
ATOM 597 O O . ALA A 1 80 ? 4.551 3.793 19.446 1.00 88.56 80 ALA A O 1
ATOM 598 N N . ALA A 1 81 ? 3.718 5.750 20.160 1.00 91.38 81 ALA A N 1
ATOM 599 C CA . ALA A 1 81 ? 2.322 5.389 19.921 1.00 91.38 81 ALA A CA 1
ATOM 600 C C . ALA A 1 81 ? 2.011 5.239 18.419 1.00 91.38 81 ALA A C 1
ATOM 602 O O . ALA A 1 81 ? 1.320 4.295 18.031 1.00 91.38 81 ALA A O 1
ATOM 603 N N . ALA A 1 82 ? 2.557 6.121 17.575 1.00 93.25 82 ALA A N 1
ATOM 604 C CA . ALA A 1 82 ? 2.402 6.064 16.121 1.00 93.25 82 ALA A CA 1
ATOM 605 C C . ALA A 1 82 ? 3.101 4.834 15.516 1.00 93.25 82 ALA A C 1
ATOM 607 O O . ALA A 1 82 ? 2.495 4.087 14.742 1.00 93.25 82 ALA A O 1
ATOM 608 N N . ALA A 1 83 ? 4.338 4.560 15.936 1.00 94.50 83 ALA A N 1
ATOM 609 C CA . ALA A 1 83 ? 5.080 3.363 15.537 1.00 94.50 83 ALA A CA 1
ATOM 610 C C . ALA A 1 83 ? 4.357 2.075 15.969 1.00 94.50 83 ALA A C 1
ATOM 612 O O . ALA A 1 83 ? 4.185 1.139 15.187 1.00 94.50 83 ALA A O 1
ATOM 613 N N . ARG A 1 84 ? 3.829 2.043 17.199 1.00 94.44 84 ARG A N 1
ATOM 614 C CA . ARG A 1 84 ? 3.013 0.924 17.690 1.00 94.44 84 ARG A CA 1
ATOM 615 C C . ARG A 1 84 ? 1.756 0.723 16.849 1.00 94.44 84 ARG A C 1
ATOM 617 O O . ARG A 1 84 ? 1.400 -0.416 16.555 1.00 94.44 84 ARG A O 1
ATOM 624 N N . ALA A 1 85 ? 1.058 1.802 16.506 1.00 94.75 85 ALA A N 1
ATOM 625 C CA . ALA A 1 85 ? -0.173 1.716 15.732 1.00 94.75 85 ALA A CA 1
ATOM 626 C C . ALA A 1 85 ? 0.075 1.293 14.286 1.00 94.75 85 ALA A C 1
ATOM 628 O O . ALA A 1 85 ? -0.702 0.495 13.779 1.00 94.75 85 ALA A O 1
ATOM 629 N N . THR A 1 86 ? 1.153 1.751 13.643 1.00 95.81 86 THR A N 1
ATOM 630 C CA . THR A 1 86 ? 1.526 1.267 12.301 1.00 95.81 86 THR A CA 1
ATOM 631 C C . THR A 1 86 ? 1.864 -0.223 12.321 1.00 95.81 86 THR A C 1
ATOM 633 O O . THR A 1 86 ? 1.310 -0.981 11.529 1.00 95.81 86 THR A O 1
ATOM 636 N N . TRP A 1 87 ? 2.657 -0.683 13.295 1.00 96.00 87 TRP A N 1
ATOM 637 C CA . TRP A 1 87 ? 2.955 -2.110 13.479 1.00 96.00 87 TRP A CA 1
ATOM 638 C C . TRP A 1 87 ? 1.706 -2.965 13.766 1.00 96.00 87 TRP A C 1
ATOM 640 O O . TRP A 1 87 ? 1.496 -4.020 13.161 1.00 96.00 87 TRP A O 1
ATOM 650 N N . LEU A 1 88 ? 0.851 -2.537 14.701 1.00 94.31 88 LEU A N 1
ATOM 651 C CA . LEU A 1 88 ? -0.382 -3.264 15.022 1.00 94.31 88 LEU A CA 1
ATOM 652 C C . LEU A 1 88 ? -1.398 -3.191 13.884 1.00 94.31 88 LEU A C 1
ATOM 654 O O . LEU A 1 88 ? -2.113 -4.161 13.655 1.00 94.31 88 LEU A O 1
ATOM 658 N N . GLY A 1 89 ? -1.463 -2.069 13.175 1.00 93.12 89 GLY A N 1
ATOM 659 C CA . GLY A 1 89 ? -2.342 -1.870 12.035 1.00 93.12 89 GLY A CA 1
ATOM 660 C C . GLY A 1 89 ? -1.993 -2.797 10.879 1.00 93.12 89 GLY A C 1
ATOM 661 O O . GLY A 1 89 ? -2.899 -3.366 10.281 1.00 93.12 89 GLY A O 1
ATOM 662 N N . SER A 1 90 ? -0.708 -3.004 10.590 1.00 92.88 90 SER A N 1
ATOM 663 C CA . SER A 1 90 ? -0.288 -3.897 9.506 1.00 92.88 90 SER A CA 1
ATOM 664 C C . SER A 1 90 ? -0.380 -5.377 9.874 1.00 92.88 90 SER A C 1
ATOM 666 O O . SER A 1 90 ? -0.760 -6.186 9.034 1.00 92.88 90 SER A O 1
ATOM 668 N N . THR A 1 91 ? -0.085 -5.754 11.121 1.00 94.06 91 THR A N 1
ATOM 669 C CA . THR A 1 91 ? -0.083 -7.171 11.548 1.00 94.06 91 THR A CA 1
ATOM 670 C C . THR A 1 91 ? -1.433 -7.659 12.075 1.00 94.06 91 THR A C 1
ATOM 672 O O . THR A 1 91 ? -1.756 -8.845 12.004 1.00 94.06 91 THR A O 1
ATOM 675 N N . ARG A 1 92 ? -2.231 -6.757 12.653 1.00 92.38 92 ARG A N 1
ATOM 676 C CA . ARG A 1 92 ? -3.529 -7.033 13.288 1.00 92.38 92 ARG A CA 1
ATOM 677 C C . ARG A 1 92 ? -4.523 -5.916 12.945 1.00 92.38 92 ARG A C 1
ATOM 679 O O . ARG A 1 92 ? -5.051 -5.270 13.856 1.00 92.38 92 ARG A O 1
ATOM 686 N N . PRO A 1 93 ? -4.835 -5.695 11.657 1.00 91.31 93 PRO A N 1
ATOM 687 C CA . PRO A 1 93 ? -5.642 -4.557 11.197 1.00 91.31 93 PRO A CA 1
ATOM 688 C C . PRO A 1 93 ? -7.027 -4.478 11.853 1.00 91.31 93 PRO A C 1
ATOM 690 O O . PRO A 1 93 ? -7.545 -3.388 12.081 1.00 91.31 93 PRO A O 1
ATOM 693 N N . TRP A 1 94 ? -7.611 -5.606 12.274 1.00 90.25 94 TRP A N 1
ATOM 694 C CA . TRP A 1 94 ? -8.877 -5.618 13.022 1.00 90.25 94 TRP A CA 1
ATOM 695 C C . TRP A 1 94 ? -8.801 -4.957 14.412 1.00 90.25 94 TRP A C 1
ATOM 697 O O . TRP A 1 94 ? -9.847 -4.705 15.005 1.00 90.25 94 TRP A O 1
ATOM 707 N N . ARG A 1 95 ? -7.599 -4.684 14.941 1.00 88.81 95 ARG A N 1
ATOM 708 C CA . ARG A 1 95 ? -7.351 -3.931 16.186 1.00 88.81 95 ARG A CA 1
ATOM 709 C C . ARG A 1 95 ? -6.804 -2.522 15.949 1.00 88.81 95 ARG A C 1
ATOM 711 O O . ARG A 1 95 ? -6.553 -1.810 16.918 1.00 88.81 95 ARG A O 1
ATOM 718 N N . ALA A 1 96 ? -6.654 -2.083 14.697 1.00 88.50 96 ALA A N 1
ATOM 719 C CA . ALA A 1 96 ? -6.061 -0.781 14.385 1.00 88.50 96 ALA A CA 1
ATOM 720 C C . ALA A 1 96 ? -6.785 0.382 15.091 1.00 88.50 96 ALA A C 1
ATOM 722 O O . ALA A 1 96 ? -6.152 1.321 15.572 1.00 88.50 96 ALA A O 1
ATOM 723 N N . ARG A 1 97 ? -8.113 0.274 15.252 1.00 87.25 97 ARG A N 1
ATOM 724 C CA . ARG A 1 97 ? -8.922 1.270 15.966 1.00 87.25 97 ARG A CA 1
ATOM 725 C C . ARG A 1 97 ? -8.502 1.432 17.423 1.00 87.25 97 ARG A C 1
ATOM 727 O O . ARG A 1 97 ? -8.365 2.559 17.881 1.00 87.25 97 ARG A O 1
ATOM 734 N N . GLU A 1 98 ? -8.268 0.329 18.128 1.00 88.31 98 GLU A N 1
ATOM 735 C CA . GLU A 1 98 ? -7.845 0.342 19.534 1.00 88.31 98 GLU A CA 1
ATOM 736 C C . GLU A 1 98 ? -6.491 1.042 19.693 1.00 88.31 98 GLU A C 1
ATOM 738 O O . GLU A 1 98 ? -6.267 1.749 20.670 1.00 88.31 98 GLU A O 1
ATOM 743 N N . SER A 1 99 ? -5.593 0.879 18.715 1.00 86.50 99 SER A N 1
ATOM 744 C CA . SER A 1 99 ? -4.256 1.474 18.772 1.00 86.50 99 SER A CA 1
ATOM 745 C C . SER A 1 99 ? -4.214 2.974 18.497 1.00 86.50 99 SER A C 1
ATOM 747 O O . SER A 1 99 ? -3.253 3.613 18.910 1.00 86.50 99 SER A O 1
ATOM 749 N N . THR A 1 100 ? -5.229 3.537 17.837 1.00 88.44 100 THR A N 1
ATOM 750 C CA . THR A 1 100 ? -5.262 4.963 17.464 1.00 88.44 100 THR A CA 1
ATOM 751 C C . THR A 1 100 ? -6.093 5.836 18.408 1.00 88.44 100 THR A C 1
ATOM 753 O O . THR A 1 100 ? -6.108 7.060 18.269 1.00 88.44 100 THR A O 1
ATOM 756 N N . LEU A 1 101 ? -6.810 5.234 19.362 1.00 85.94 101 LEU A N 1
ATOM 757 C CA . LEU A 1 101 ? -7.583 5.975 20.361 1.00 85.94 101 LEU A CA 1
ATOM 758 C C . LEU A 1 101 ? -6.650 6.722 21.322 1.00 85.94 101 LEU A C 1
ATOM 760 O O . LEU A 1 101 ? -5.650 6.178 21.780 1.00 85.94 101 LEU A O 1
ATOM 764 N N . GLY A 1 102 ? -6.986 7.978 21.630 1.00 84.19 102 GLY A N 1
ATOM 765 C CA . GLY A 1 102 ? -6.225 8.799 22.579 1.00 84.19 102 GLY A CA 1
ATOM 766 C C . GLY A 1 102 ? -4.872 9.307 22.068 1.00 84.19 102 GLY A C 1
ATOM 767 O O . GLY A 1 102 ? -4.113 9.870 22.848 1.00 84.19 102 GLY A O 1
ATOM 768 N N . MET A 1 103 ? -4.563 9.144 20.775 1.00 88.75 103 MET A N 1
ATOM 769 C CA . MET A 1 103 ? -3.321 9.660 20.193 1.00 88.75 103 MET A CA 1
ATOM 770 C C . MET A 1 103 ? -3.242 11.185 20.240 1.00 88.75 103 MET A C 1
ATOM 772 O O . MET A 1 103 ? -4.196 11.877 19.848 1.00 88.75 103 MET A O 1
ATOM 776 N N . LEU A 1 104 ? -2.062 11.679 20.622 1.00 90.06 104 LEU A N 1
ATOM 777 C CA . LEU A 1 104 ? -1.688 13.090 20.569 1.00 90.06 104 LEU A CA 1
ATOM 778 C C . LEU A 1 104 ? -1.644 13.588 19.115 1.00 90.06 104 LEU A C 1
ATOM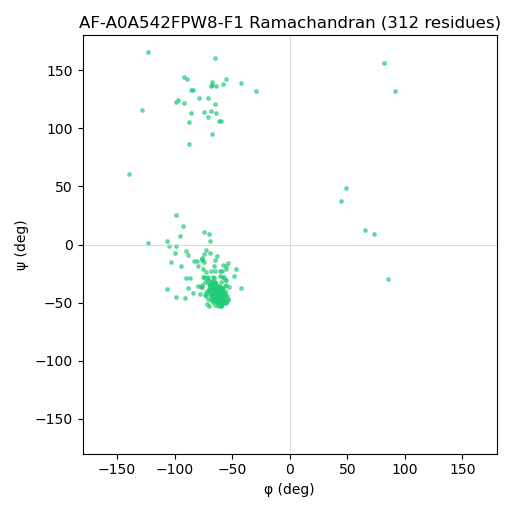 780 O O . LEU A 1 104 ? -1.526 12.806 18.171 1.00 90.06 104 LEU A O 1
ATOM 784 N N . ARG A 1 105 ? -1.712 14.912 18.916 1.00 91.56 105 ARG A N 1
ATOM 785 C CA . ARG A 1 105 ? -1.645 15.521 17.570 1.00 91.56 105 ARG A CA 1
ATOM 786 C C . ARG A 1 105 ? -0.343 15.172 16.845 1.00 91.56 105 ARG A C 1
ATOM 788 O O . ARG A 1 105 ? -0.388 14.825 15.670 1.00 91.56 105 ARG A O 1
ATOM 795 N N . LEU A 1 106 ? 0.782 15.203 17.564 1.00 92.25 106 LEU A N 1
ATOM 796 C CA . LEU A 1 106 ? 2.087 14.833 17.019 1.00 92.25 106 LEU A CA 1
ATOM 797 C C . LEU A 1 106 ? 2.116 13.366 16.572 1.00 92.25 106 LEU A C 1
ATOM 799 O O . LEU A 1 106 ? 2.568 13.082 15.471 1.00 92.25 106 LEU A O 1
ATOM 803 N N . ASP A 1 107 ? 1.563 12.444 17.364 1.00 92.62 107 ASP A N 1
ATOM 804 C CA . ASP A 1 107 ? 1.514 11.025 16.991 1.00 92.62 107 ASP A CA 1
ATOM 805 C C . ASP A 1 107 ? 0.669 10.795 15.738 1.00 92.62 107 ASP A C 1
ATOM 807 O O . ASP A 1 107 ? 1.030 9.983 14.895 1.00 92.62 107 ASP A O 1
ATOM 811 N N . ARG A 1 108 ? -0.434 11.533 15.572 1.00 93.25 108 ARG A N 1
ATOM 812 C CA . ARG A 1 108 ? -1.256 11.460 14.353 1.00 93.25 108 ARG A CA 1
ATOM 813 C C . ARG A 1 108 ? -0.517 11.987 13.130 1.00 93.25 108 ARG A C 1
ATOM 815 O O . ARG A 1 108 ? -0.668 11.416 12.055 1.00 93.25 108 ARG A O 1
ATOM 822 N N . LEU A 1 109 ? 0.262 13.058 13.295 1.00 95.12 109 LEU A N 1
ATOM 823 C CA . LEU A 1 109 ? 1.109 13.577 12.226 1.00 95.12 109 LEU A CA 1
ATOM 824 C C . LEU A 1 109 ? 2.178 12.547 11.856 1.00 95.12 109 LEU A C 1
ATOM 826 O O . LEU A 1 109 ? 2.306 12.218 10.686 1.00 95.12 109 LEU A O 1
ATOM 830 N N . LEU A 1 110 ? 2.881 11.980 12.839 1.00 95.38 110 LEU A N 1
ATOM 831 C CA . LEU A 1 110 ? 3.924 10.976 12.612 1.00 95.38 110 LEU A CA 1
ATOM 832 C C . LEU A 1 110 ? 3.372 9.668 12.025 1.00 95.38 110 LEU A C 1
ATOM 834 O O . LEU A 1 110 ? 4.038 9.044 11.205 1.00 95.38 110 LEU A O 1
ATOM 838 N N . LEU A 1 111 ? 2.146 9.279 12.388 1.00 95.06 111 LEU A N 1
ATOM 839 C CA . LEU A 1 111 ? 1.458 8.097 11.855 1.00 95.06 111 LEU A CA 1
ATOM 840 C C . LEU A 1 111 ? 1.339 8.129 10.325 1.00 95.06 111 LEU A C 1
ATOM 842 O O . LEU A 1 111 ? 1.398 7.081 9.690 1.00 95.06 111 LEU A O 1
ATOM 846 N N . VAL A 1 112 ? 1.146 9.320 9.753 1.00 95.19 112 VAL A N 1
ATOM 847 C CA . VAL A 1 112 ? 1.000 9.526 8.304 1.00 95.19 112 VAL A CA 1
ATOM 848 C C . VAL A 1 112 ? 2.316 9.996 7.689 1.00 95.19 112 VAL A C 1
ATOM 850 O O . VAL A 1 112 ? 2.742 9.479 6.660 1.00 95.19 112 VAL A O 1
ATOM 853 N N . GLY A 1 113 ? 2.973 10.953 8.341 1.00 96.00 113 GLY A N 1
ATOM 854 C CA . GLY A 1 113 ? 4.176 11.613 7.856 1.00 96.00 113 GLY A CA 1
ATOM 855 C C . GLY A 1 113 ? 5.378 10.684 7.763 1.00 96.00 113 GLY A C 1
ATOM 856 O O . GLY A 1 113 ? 6.102 10.769 6.781 1.00 96.00 113 GLY A O 1
ATOM 857 N N . VAL A 1 114 ? 5.579 9.766 8.719 1.00 96.69 114 VAL A N 1
ATOM 858 C CA . VAL A 1 114 ? 6.734 8.854 8.668 1.00 96.69 114 VAL A CA 1
ATOM 859 C C . VAL A 1 114 ? 6.589 7.825 7.541 1.00 96.69 114 VAL A C 1
ATOM 861 O O . VAL A 1 114 ? 7.483 7.783 6.700 1.00 96.69 114 VAL A O 1
ATOM 864 N N . PRO A 1 115 ? 5.488 7.053 7.423 1.00 96.81 115 PRO A N 1
ATOM 865 C CA . PRO A 1 115 ? 5.338 6.128 6.299 1.00 96.81 115 PRO A CA 1
ATOM 866 C C . PRO A 1 115 ? 5.258 6.834 4.941 1.00 96.81 115 PRO A C 1
ATOM 868 O O . PRO A 1 115 ? 5.836 6.350 3.975 1.00 96.81 115 PRO A O 1
ATOM 871 N N . GLY A 1 116 ? 4.567 7.978 4.858 1.00 96.00 116 GLY A N 1
ATOM 872 C CA . GLY A 1 116 ? 4.458 8.749 3.616 1.00 96.00 116 GLY A CA 1
ATOM 873 C C . GLY A 1 116 ? 5.787 9.374 3.189 1.00 96.00 116 GLY A C 1
ATOM 874 O O . GLY A 1 116 ? 6.162 9.289 2.023 1.00 96.00 116 GLY A O 1
ATOM 875 N N . GLY A 1 117 ? 6.531 9.946 4.137 1.00 96.50 117 GLY A N 1
ATOM 876 C CA . GLY A 1 117 ? 7.867 10.483 3.897 1.00 96.50 117 GLY A CA 1
ATOM 877 C C . GLY A 1 117 ? 8.865 9.393 3.519 1.00 96.50 117 GLY A C 1
ATOM 878 O O . GLY A 1 117 ? 9.630 9.582 2.580 1.00 96.50 117 GLY A O 1
ATOM 879 N N . LEU A 1 118 ? 8.812 8.231 4.182 1.00 96.81 118 LEU A N 1
ATOM 880 C CA . LEU A 1 118 ? 9.646 7.086 3.820 1.00 96.81 118 LEU A CA 1
ATOM 881 C C . LEU A 1 118 ? 9.314 6.569 2.418 1.00 96.81 118 LEU A C 1
ATOM 883 O O . LEU A 1 118 ? 10.236 6.270 1.668 1.00 96.81 118 LEU A O 1
ATOM 887 N N . LEU A 1 119 ? 8.031 6.496 2.046 1.00 95.56 119 LEU A N 1
ATOM 888 C CA . LEU A 1 119 ? 7.621 6.105 0.697 1.00 95.56 119 LEU A CA 1
ATOM 889 C C . LEU A 1 119 ? 8.210 7.050 -0.349 1.00 95.56 119 LEU A C 1
ATOM 891 O O . LEU A 1 119 ? 8.854 6.585 -1.280 1.00 95.56 119 LEU A O 1
ATOM 895 N N . LEU A 1 120 ? 8.044 8.364 -0.174 1.00 95.06 120 LEU A N 1
ATOM 896 C CA . LEU A 1 120 ? 8.601 9.352 -1.101 1.00 95.06 120 LEU A CA 1
ATOM 897 C C . LEU A 1 120 ? 10.129 9.278 -1.157 1.00 95.06 120 LEU A C 1
ATOM 899 O O . LEU A 1 120 ? 10.691 9.250 -2.244 1.00 95.06 120 LEU A O 1
ATOM 903 N N . ALA A 1 121 ? 10.801 9.185 -0.008 1.00 94.06 121 ALA A N 1
ATOM 904 C CA . ALA A 1 121 ? 12.254 9.049 0.044 1.00 94.06 121 ALA A CA 1
ATOM 905 C C . ALA A 1 121 ? 12.740 7.756 -0.627 1.00 94.06 121 ALA A C 1
ATOM 907 O O . ALA A 1 121 ? 13.771 7.767 -1.289 1.00 94.06 121 ALA A O 1
ATOM 908 N N . THR A 1 122 ? 11.982 6.663 -0.499 1.00 92.75 122 THR A N 1
ATOM 909 C CA . THR A 1 122 ? 12.278 5.394 -1.175 1.00 92.75 122 THR A CA 1
ATOM 910 C C . THR A 1 122 ? 12.110 5.541 -2.683 1.00 92.75 122 THR A C 1
ATOM 912 O O . THR A 1 122 ? 13.025 5.179 -3.405 1.00 92.75 122 THR A O 1
ATOM 915 N N . LEU A 1 123 ? 11.015 6.143 -3.166 1.00 90.44 123 LEU A N 1
ATOM 916 C CA . LEU A 1 123 ? 10.807 6.389 -4.602 1.00 90.44 123 LEU A CA 1
ATOM 917 C C . LEU A 1 123 ? 11.910 7.273 -5.199 1.00 90.44 123 LEU A C 1
ATOM 919 O O . LEU A 1 123 ? 12.395 7.008 -6.291 1.00 90.44 123 LEU A O 1
ATOM 923 N N . LEU A 1 124 ? 12.336 8.301 -4.466 1.00 88.25 124 LEU A N 1
ATOM 924 C CA . LEU A 1 124 ? 13.430 9.174 -4.882 1.00 88.25 124 LEU A CA 1
ATOM 925 C C . LEU A 1 124 ? 14.786 8.454 -4.880 1.00 88.25 124 LEU A C 1
ATOM 927 O O . LEU A 1 124 ? 15.622 8.736 -5.735 1.00 88.25 124 LEU A O 1
ATOM 931 N N . ALA A 1 125 ? 15.010 7.532 -3.939 1.00 86.44 125 ALA A N 1
ATOM 932 C CA . ALA A 1 125 ? 16.203 6.690 -3.914 1.00 86.44 125 ALA A CA 1
ATOM 933 C C . ALA A 1 125 ? 16.202 5.663 -5.059 1.00 86.44 125 ALA A C 1
ATOM 935 O O . ALA A 1 125 ? 17.245 5.464 -5.676 1.00 86.44 125 ALA A O 1
ATOM 936 N N . GLU A 1 126 ? 15.043 5.070 -5.380 1.00 81.81 126 GLU A N 1
ATOM 937 C CA . GLU A 1 126 ? 14.858 4.164 -6.526 1.00 81.81 126 GLU A CA 1
ATOM 938 C C . GLU A 1 126 ? 15.272 4.846 -7.840 1.00 81.81 126 GLU A C 1
ATOM 940 O O . GLU A 1 126 ? 15.952 4.242 -8.664 1.00 81.81 126 GLU A O 1
ATOM 945 N N . THR A 1 127 ? 14.918 6.120 -8.015 1.00 78.00 127 THR A N 1
ATOM 946 C CA . THR A 1 127 ? 15.196 6.879 -9.244 1.00 78.00 127 THR A CA 1
ATOM 947 C C . THR A 1 127 ? 16.471 7.718 -9.175 1.00 78.00 127 THR A C 1
ATOM 949 O O . THR A 1 127 ? 16.652 8.593 -10.015 1.00 78.00 127 THR A O 1
ATOM 952 N N . ALA A 1 128 ? 17.279 7.595 -8.113 1.00 77.38 128 ALA A N 1
ATOM 953 C CA . ALA A 1 128 ? 18.407 8.493 -7.833 1.00 77.38 128 ALA A CA 1
ATOM 954 C C . ALA A 1 128 ? 18.084 10.002 -8.031 1.00 77.38 128 ALA A C 1
ATOM 956 O O . ALA A 1 128 ? 18.925 10.766 -8.498 1.00 77.38 128 ALA A O 1
ATOM 957 N N . LEU A 1 129 ? 16.860 10.429 -7.671 1.00 75.62 129 LEU A N 1
ATOM 958 C CA . LEU A 1 129 ? 16.302 11.788 -7.848 1.00 75.62 129 LEU A CA 1
ATOM 959 C C . LEU A 1 129 ? 16.095 12.273 -9.301 1.00 75.62 129 LEU A C 1
ATOM 961 O O . LEU A 1 129 ? 15.825 13.458 -9.506 1.00 75.62 129 LEU A O 1
ATOM 965 N N . LEU A 1 130 ? 16.173 11.388 -10.296 1.00 72.88 130 LEU A N 1
ATOM 966 C CA . LEU A 1 130 ? 16.059 11.742 -11.717 1.00 72.88 130 LEU A CA 1
ATOM 967 C C . LEU A 1 130 ? 14.612 11.659 -12.230 1.00 72.88 130 LEU A C 1
ATOM 969 O O . LEU A 1 130 ? 14.117 12.612 -12.835 1.00 72.88 130 LEU A O 1
ATOM 973 N N . SER A 1 131 ? 13.886 10.582 -11.905 1.00 78.38 131 SER A N 1
ATOM 974 C CA . SER A 1 131 ? 12.533 10.366 -12.439 1.00 78.38 131 SER A CA 1
ATOM 975 C C . SER A 1 131 ? 11.420 11.011 -11.614 1.00 78.38 131 SER A C 1
ATOM 977 O O . SER A 1 131 ? 10.746 10.379 -10.791 1.00 78.38 131 SER A O 1
ATOM 979 N N . TRP A 1 132 ? 11.139 12.281 -11.889 1.00 83.94 132 TRP A N 1
ATOM 980 C CA . TRP A 1 132 ? 9.956 12.939 -11.328 1.00 83.94 132 TRP A CA 1
ATOM 981 C C . TRP A 1 132 ? 8.646 12.341 -11.850 1.00 83.94 132 TRP A C 1
ATOM 983 O O . TRP A 1 132 ? 7.645 12.348 -11.133 1.00 83.94 132 TRP A O 1
ATOM 993 N N . THR A 1 133 ? 8.642 11.789 -13.067 1.00 84.88 133 THR A N 1
ATOM 994 C CA . THR A 1 133 ? 7.452 11.175 -13.671 1.00 84.88 133 THR A CA 1
ATOM 995 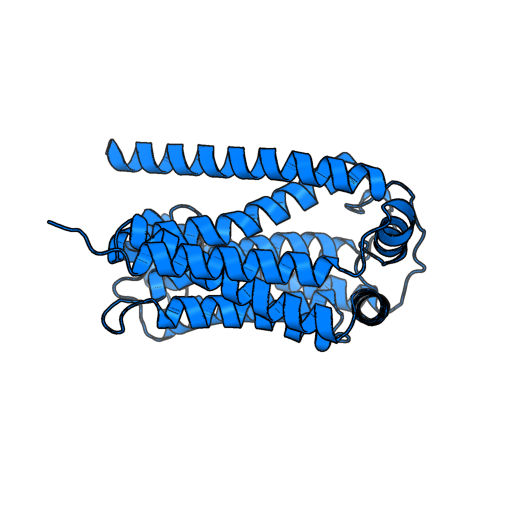C C . THR A 1 133 ? 7.092 9.863 -12.978 1.00 84.88 133 THR A C 1
ATOM 997 O O . THR A 1 133 ? 5.938 9.696 -12.587 1.00 84.88 133 THR A O 1
ATOM 1000 N N . TYR A 1 134 ? 8.059 8.971 -12.734 1.00 83.44 134 TYR A N 1
ATOM 1001 C CA . TYR A 1 134 ? 7.830 7.738 -11.973 1.00 83.44 134 TYR A CA 1
ATOM 1002 C C . TYR A 1 134 ? 7.327 8.044 -10.557 1.00 83.44 134 TYR A C 1
ATOM 1004 O O . TYR A 1 134 ? 6.297 7.513 -10.129 1.00 83.44 134 TYR A O 1
ATOM 1012 N N . VAL A 1 135 ? 7.994 8.969 -9.854 1.00 87.44 135 VAL A N 1
ATOM 1013 C CA . VAL A 1 135 ? 7.588 9.393 -8.505 1.00 87.44 135 VAL A CA 1
ATOM 1014 C C . VAL A 1 135 ? 6.160 9.941 -8.527 1.00 87.44 135 VAL A C 1
ATOM 1016 O O . VAL A 1 135 ? 5.344 9.537 -7.698 1.00 87.44 135 VAL A O 1
ATOM 1019 N N . ALA A 1 136 ? 5.821 10.808 -9.487 1.00 90.00 136 ALA A N 1
ATOM 1020 C CA . ALA A 1 136 ? 4.485 11.385 -9.613 1.00 90.00 136 ALA A CA 1
ATOM 1021 C C . ALA A 1 136 ? 3.408 10.331 -9.910 1.00 90.00 136 ALA A C 1
ATOM 1023 O O . ALA A 1 136 ? 2.332 10.377 -9.317 1.00 90.00 136 ALA A O 1
ATOM 1024 N N . VAL A 1 137 ? 3.689 9.363 -10.784 1.00 89.38 137 VAL A N 1
ATOM 1025 C CA . VAL A 1 137 ? 2.747 8.299 -11.164 1.00 89.38 137 VAL A CA 1
ATOM 1026 C C . VAL A 1 137 ? 2.491 7.354 -9.988 1.00 89.38 137 VAL A C 1
ATOM 1028 O O . VAL A 1 137 ? 1.331 7.084 -9.653 1.00 89.38 137 VAL A O 1
ATOM 1031 N N . VAL A 1 138 ? 3.547 6.896 -9.307 1.00 90.25 138 VAL A N 1
ATOM 1032 C CA . VAL A 1 138 ? 3.426 5.966 -8.175 1.00 90.25 138 VAL A CA 1
ATOM 1033 C C . VAL A 1 138 ? 2.839 6.664 -6.949 1.00 90.25 138 VAL A C 1
ATOM 1035 O O . VAL A 1 138 ? 1.851 6.184 -6.384 1.00 90.25 138 VAL A O 1
ATOM 1038 N N . ALA A 1 139 ? 3.392 7.811 -6.542 1.00 92.50 139 ALA A N 1
ATOM 1039 C CA . ALA A 1 139 ? 2.859 8.576 -5.416 1.00 92.50 139 ALA A CA 1
ATOM 1040 C C . ALA A 1 139 ? 1.438 9.077 -5.708 1.00 92.50 139 ALA A C 1
ATOM 1042 O O . ALA A 1 139 ? 0.583 9.034 -4.825 1.00 92.50 139 ALA A O 1
ATOM 1043 N N . GLY A 1 140 ? 1.156 9.476 -6.951 1.00 93.31 140 GLY A N 1
ATOM 1044 C CA . GLY A 1 140 ? -0.172 9.867 -7.416 1.00 93.31 140 GLY A CA 1
ATOM 1045 C C . GLY A 1 140 ? -1.194 8.745 -7.264 1.00 93.31 140 GLY A C 1
ATOM 1046 O O . GLY A 1 140 ? -2.262 8.978 -6.702 1.00 93.31 140 GLY A O 1
ATOM 1047 N N . GLY A 1 141 ? -0.854 7.512 -7.653 1.00 94.12 141 GLY A N 1
ATOM 1048 C CA . GLY A 1 141 ? -1.723 6.347 -7.448 1.00 94.12 141 GLY A CA 1
ATOM 1049 C C . GLY A 1 141 ? -2.053 6.104 -5.969 1.00 94.12 141 GLY A C 1
ATOM 1050 O O . GLY A 1 141 ? -3.218 5.906 -5.609 1.00 94.12 141 GLY A O 1
ATOM 1051 N N . TRP A 1 142 ? -1.051 6.202 -5.087 1.00 94.94 142 TRP A N 1
ATOM 1052 C CA . TRP A 1 142 ? -1.252 6.127 -3.634 1.00 94.94 142 TRP A CA 1
ATOM 1053 C C . TRP A 1 142 ? -2.120 7.272 -3.100 1.00 94.94 142 TRP A C 1
ATOM 1055 O O . TRP A 1 142 ? -3.009 7.037 -2.279 1.00 94.94 142 TRP A O 1
ATOM 1065 N N . LEU A 1 143 ? -1.895 8.501 -3.566 1.00 95.62 143 LEU A N 1
ATOM 1066 C CA . LEU A 1 143 ? -2.677 9.669 -3.167 1.00 95.62 143 LEU A CA 1
ATOM 1067 C C . LEU A 1 143 ? -4.135 9.538 -3.602 1.00 95.62 143 LEU A C 1
ATOM 1069 O O . LEU A 1 143 ? -5.020 9.740 -2.775 1.00 95.62 143 LEU A O 1
ATOM 1073 N N . VAL A 1 144 ? -4.399 9.136 -4.846 1.00 97.31 144 VAL A N 1
ATOM 1074 C CA . VAL A 1 144 ? -5.757 8.873 -5.345 1.00 97.31 144 VAL A CA 1
ATOM 1075 C C . VAL A 1 144 ? -6.442 7.818 -4.481 1.00 97.31 144 VAL A C 1
ATOM 1077 O O . VAL A 1 144 ? -7.555 8.052 -4.008 1.00 97.31 144 VAL A O 1
ATOM 1080 N N . PHE A 1 145 ? -5.768 6.697 -4.205 1.00 96.50 145 PHE A N 1
ATOM 1081 C CA . PHE A 1 145 ? -6.298 5.655 -3.325 1.00 96.50 145 PHE A CA 1
ATOM 1082 C C . PHE A 1 145 ? -6.677 6.218 -1.946 1.00 96.50 145 PHE A C 1
ATOM 1084 O O . PHE A 1 145 ? -7.801 6.025 -1.480 1.00 96.50 145 PHE A O 1
ATOM 1091 N N . LEU A 1 146 ? -5.773 6.960 -1.301 1.00 95.31 146 LEU A N 1
ATOM 1092 C CA . LEU A 1 146 ? -6.003 7.537 0.025 1.00 95.31 146 LEU A CA 1
ATOM 1093 C C . LEU A 1 146 ? -7.104 8.605 0.028 1.00 95.31 146 LEU A C 1
ATOM 1095 O O . LEU A 1 146 ? -7.908 8.634 0.962 1.00 95.31 146 LEU A O 1
ATOM 1099 N N . ILE A 1 147 ? -7.166 9.458 -0.998 1.00 95.88 147 ILE A N 1
ATOM 1100 C CA . ILE A 1 147 ? -8.187 10.502 -1.152 1.00 95.88 147 ILE A CA 1
ATOM 1101 C C . ILE A 1 147 ? -9.557 9.857 -1.331 1.00 95.88 147 ILE A C 1
ATOM 1103 O O . ILE A 1 147 ? -10.470 10.166 -0.569 1.00 95.88 147 ILE A O 1
ATOM 1107 N N . VAL A 1 148 ? -9.703 8.921 -2.271 1.00 96.06 148 VAL A N 1
ATOM 1108 C CA . VAL A 1 148 ? -10.982 8.236 -2.503 1.00 96.06 148 VAL A CA 1
ATOM 1109 C C . VAL A 1 148 ? -11.414 7.488 -1.248 1.00 96.06 148 VAL A C 1
ATOM 1111 O O . VAL A 1 148 ? -12.555 7.626 -0.810 1.00 96.06 148 VAL A O 1
ATOM 1114 N N . LEU A 1 149 ? -10.496 6.780 -0.586 1.00 94.25 149 LEU A N 1
ATOM 1115 C CA . LEU A 1 149 ? -10.804 6.105 0.671 1.00 94.25 149 LEU A CA 1
ATOM 1116 C C . LEU A 1 149 ? -11.250 7.098 1.754 1.00 94.25 149 LEU A C 1
ATOM 1118 O O . LEU A 1 149 ? -12.218 6.838 2.465 1.00 94.25 149 LEU A O 1
ATOM 1122 N N . ARG A 1 150 ? -10.590 8.258 1.860 1.00 93.94 150 ARG A N 1
ATOM 1123 C CA . ARG A 1 150 ? -10.949 9.323 2.806 1.00 93.94 150 ARG A CA 1
ATOM 1124 C C . ARG A 1 150 ? -12.314 9.941 2.508 1.00 93.94 150 ARG A C 1
ATOM 1126 O O . ARG A 1 150 ? -13.010 10.270 3.469 1.00 93.94 150 ARG A O 1
ATOM 1133 N N . LEU A 1 151 ? -12.676 10.099 1.235 1.00 94.00 151 LEU A N 1
ATOM 1134 C CA . LEU A 1 151 ? -13.973 10.621 0.792 1.00 94.00 151 LEU A CA 1
ATOM 1135 C C . LEU A 1 151 ? -15.114 9.636 1.082 1.00 94.00 151 LEU A C 1
ATOM 1137 O O . LEU A 1 151 ? -16.211 10.056 1.436 1.00 94.00 151 LEU A O 1
ATOM 1141 N N . LEU A 1 152 ? -14.850 8.331 0.980 1.00 91.88 152 LEU A N 1
ATOM 1142 C CA . LEU A 1 152 ? -15.829 7.271 1.254 1.00 91.88 152 LEU A CA 1
ATOM 1143 C C . LEU A 1 152 ? -15.993 6.960 2.753 1.00 91.88 152 LEU A C 1
ATOM 1145 O O . LEU A 1 152 ? -16.937 6.276 3.156 1.00 91.88 152 LEU A O 1
ATOM 1149 N N . ILE A 1 153 ? -15.077 7.442 3.594 1.00 89.38 153 ILE A N 1
ATOM 1150 C CA . ILE A 1 153 ? -15.210 7.400 5.051 1.00 89.38 153 ILE A CA 1
ATOM 1151 C C . ILE A 1 153 ? -16.003 8.632 5.501 1.00 89.38 153 ILE A C 1
ATOM 1153 O O . ILE A 1 153 ? -15.503 9.754 5.421 1.00 89.38 153 ILE A O 1
ATOM 1157 N N . ASP A 1 154 ? -17.213 8.398 6.026 1.00 81.25 154 ASP A N 1
ATOM 1158 C CA . ASP A 1 154 ? -18.070 9.428 6.638 1.00 81.25 154 ASP A CA 1
ATOM 1159 C C . ASP A 1 154 ? -17.258 10.380 7.537 1.00 81.25 154 ASP A C 1
ATOM 1161 O O . ASP A 1 154 ? -16.394 9.935 8.295 1.00 81.25 154 ASP A O 1
ATOM 1165 N N . HIS A 1 155 ? -17.544 11.687 7.489 1.00 77.69 155 HIS A N 1
ATOM 1166 C CA . HIS A 1 155 ? -16.751 12.706 8.194 1.00 77.69 155 HIS A CA 1
ATOM 1167 C C . HIS A 1 155 ? -16.682 12.491 9.718 1.00 77.69 155 HIS A C 1
ATOM 1169 O O . HIS A 1 155 ? -15.687 12.839 10.348 1.00 77.69 155 HIS A O 1
ATOM 1175 N N . GLU A 1 156 ? -17.702 11.857 10.297 1.00 80.38 156 GLU A N 1
ATOM 1176 C CA . GLU A 1 156 ? -17.768 11.516 11.724 1.00 80.38 156 GLU A CA 1
ATOM 1177 C C . GLU A 1 156 ? -16.859 10.340 12.120 1.00 80.38 156 GLU A C 1
ATOM 1179 O O . GLU A 1 156 ? -16.600 10.105 13.303 1.00 80.38 156 GLU A O 1
ATOM 1184 N N . ARG A 1 157 ? -16.370 9.566 11.144 1.00 85.56 157 ARG A N 1
ATOM 1185 C CA . ARG A 1 157 ? -15.509 8.407 11.383 1.00 85.56 157 ARG A CA 1
ATOM 1186 C C . ARG A 1 157 ? -14.040 8.791 11.332 1.00 85.56 157 ARG A C 1
ATOM 1188 O O . ARG A 1 157 ? -13.589 9.608 10.536 1.00 85.56 157 ARG A O 1
ATOM 1195 N N . SER A 1 158 ? -13.258 8.139 12.186 1.00 88.38 158 SER A N 1
ATOM 1196 C CA . SER A 1 158 ? -11.829 8.406 12.282 1.00 88.38 158 SER A CA 1
ATOM 1197 C C . SER A 1 158 ? -11.058 7.719 11.142 1.00 88.38 158 SER A C 1
ATOM 1199 O O . SER A 1 158 ? -11.163 6.495 11.004 1.00 88.38 158 SER A O 1
ATOM 1201 N N . PRO A 1 159 ? -10.235 8.451 10.363 1.00 91.44 159 PRO A N 1
ATOM 1202 C CA . PRO A 1 159 ? -9.422 7.874 9.287 1.00 91.44 159 PRO A CA 1
ATOM 1203 C C . PRO A 1 159 ? -8.138 7.197 9.797 1.00 91.44 159 PRO A C 1
ATOM 1205 O O . PRO A 1 159 ? -7.546 6.368 9.106 1.00 91.44 159 PRO A O 1
ATOM 1208 N N . TYR A 1 160 ? -7.707 7.512 11.022 1.00 93.56 160 TYR A N 1
ATOM 1209 C CA . TYR A 1 160 ? -6.424 7.065 11.570 1.00 93.56 160 TYR A CA 1
ATOM 1210 C C . TYR A 1 160 ? -6.242 5.541 11.673 1.00 93.56 160 TYR A C 1
ATOM 1212 O O . TYR A 1 160 ? -5.136 5.091 11.394 1.00 93.56 160 TYR A O 1
ATOM 1220 N N . PRO A 1 161 ? -7.256 4.713 12.002 1.00 93.75 161 PRO A N 1
ATOM 1221 C CA . PRO A 1 161 ? -7.092 3.256 12.018 1.00 93.75 161 PRO A CA 1
ATOM 1222 C C . PRO A 1 161 ? -6.655 2.695 10.661 1.00 93.75 161 PRO A C 1
ATOM 1224 O O . PRO A 1 161 ? -5.860 1.764 10.583 1.00 93.75 161 PRO A O 1
ATOM 1227 N N . VAL A 1 162 ? -7.176 3.278 9.584 1.00 94.44 162 VAL A N 1
ATOM 1228 C CA . VAL A 1 162 ? -6.900 2.850 8.212 1.00 94.44 162 VAL A CA 1
ATOM 1229 C C . VAL A 1 162 ? -5.537 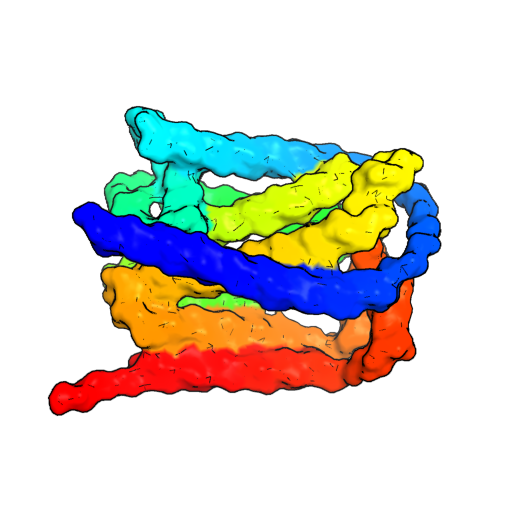3.364 7.771 1.00 94.44 162 VAL A C 1
ATOM 1231 O O . VAL A 1 162 ? -4.747 2.597 7.231 1.00 94.44 162 VAL A O 1
ATOM 1234 N N . ALA A 1 163 ? -5.225 4.623 8.094 1.00 94.94 163 ALA A N 1
ATOM 1235 C CA . ALA A 1 163 ? -3.900 5.193 7.872 1.00 94.94 163 ALA A CA 1
ATOM 1236 C C . ALA A 1 163 ? -2.802 4.411 8.613 1.00 94.94 163 ALA A C 1
ATOM 1238 O O . ALA A 1 163 ? -1.743 4.173 8.050 1.00 94.94 163 ALA A O 1
ATOM 1239 N N . ALA A 1 164 ? -3.066 3.946 9.839 1.00 95.81 164 ALA A N 1
ATOM 1240 C CA . ALA A 1 164 ? -2.146 3.098 10.591 1.00 95.81 164 ALA A CA 1
ATOM 1241 C C . ALA A 1 164 ? -1.909 1.751 9.891 1.00 95.81 164 ALA A C 1
ATOM 1243 O O . ALA A 1 164 ? -0.766 1.317 9.761 1.00 95.81 164 ALA A O 1
ATOM 1244 N N . ALA A 1 165 ? -2.980 1.106 9.417 1.00 96.12 165 ALA A N 1
ATOM 1245 C CA . ALA A 1 165 ? -2.882 -0.156 8.694 1.00 96.12 165 ALA A CA 1
ATOM 1246 C C . ALA A 1 165 ? -2.084 -0.003 7.396 1.00 96.12 165 ALA A C 1
ATOM 1248 O O . ALA A 1 165 ? -1.088 -0.696 7.212 1.00 96.12 165 ALA A O 1
ATOM 1249 N N . ILE A 1 166 ? -2.468 0.952 6.547 1.00 96.62 166 ILE A N 1
ATOM 1250 C CA . ILE A 1 166 ? -1.789 1.226 5.277 1.00 96.62 166 ILE A CA 1
ATOM 1251 C C . ILE A 1 166 ? -0.339 1.645 5.522 1.00 96.62 166 ILE A C 1
ATOM 1253 O O . ILE A 1 166 ? 0.565 1.073 4.925 1.00 96.62 166 ILE A O 1
ATOM 1257 N N . GLY A 1 167 ? -0.107 2.583 6.443 1.00 95.38 167 GLY A N 1
ATOM 1258 C CA . GLY A 1 167 ? 1.224 3.080 6.775 1.00 95.38 167 GLY A CA 1
ATOM 1259 C C . GLY A 1 167 ? 2.164 1.961 7.216 1.00 95.38 167 GLY A C 1
ATOM 1260 O O . GLY A 1 167 ? 3.289 1.888 6.739 1.00 95.38 167 GLY A O 1
ATOM 1261 N N . GLY A 1 168 ? 1.702 1.026 8.049 1.00 95.25 168 GLY A N 1
ATOM 1262 C CA . GLY A 1 168 ? 2.517 -0.127 8.433 1.00 95.25 168 GLY A CA 1
ATOM 1263 C C . GLY A 1 168 ? 2.849 -1.071 7.271 1.00 95.25 168 GLY A C 1
ATOM 1264 O O . GLY A 1 168 ? 3.946 -1.623 7.242 1.00 95.25 168 GLY A O 1
ATOM 1265 N N . VAL A 1 169 ? 1.942 -1.253 6.305 1.00 96.62 169 VAL A N 1
ATOM 1266 C CA . VAL A 1 169 ? 2.216 -2.060 5.100 1.00 96.62 169 VAL A CA 1
ATOM 1267 C C . VAL A 1 16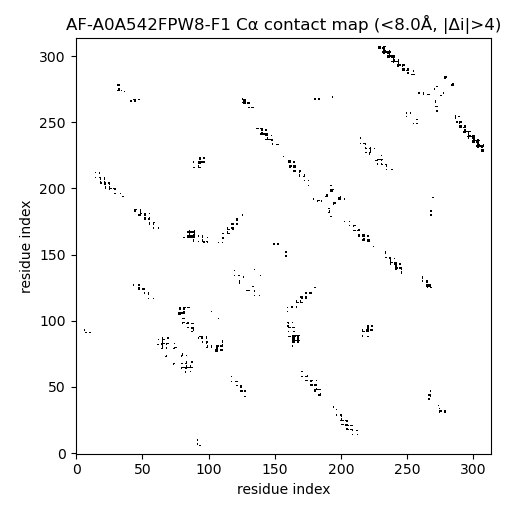9 ? 3.188 -1.343 4.161 1.00 96.62 169 VAL A C 1
ATOM 1269 O O . VAL A 1 169 ? 4.120 -1.965 3.655 1.00 96.62 169 VAL A O 1
ATOM 1272 N N . VAL A 1 170 ? 3.034 -0.026 4.003 1.00 96.38 170 VAL A N 1
ATOM 1273 C CA . VAL A 1 170 ? 3.966 0.830 3.257 1.00 96.38 170 VAL A CA 1
ATOM 1274 C C . VAL A 1 170 ? 5.379 0.729 3.832 1.00 96.38 170 VAL A C 1
ATOM 1276 O O . VAL A 1 170 ? 6.319 0.575 3.060 1.00 96.38 170 VAL A O 1
ATOM 1279 N N . MET A 1 171 ? 5.541 0.718 5.161 1.00 96.69 171 MET A N 1
ATOM 1280 C CA . MET A 1 171 ? 6.854 0.508 5.791 1.00 96.69 171 MET A CA 1
ATOM 1281 C C . MET A 1 171 ? 7.494 -0.817 5.357 1.00 96.69 171 MET A C 1
ATOM 1283 O O . MET A 1 171 ? 8.671 -0.830 5.011 1.00 96.69 171 MET A O 1
ATOM 1287 N N . PHE A 1 172 ? 6.739 -1.924 5.339 1.00 96.00 172 PHE A N 1
ATOM 1288 C CA . PHE A 1 172 ? 7.271 -3.219 4.892 1.00 96.00 172 PHE A CA 1
ATOM 1289 C C . PHE A 1 172 ? 7.659 -3.208 3.417 1.00 96.00 172 PHE A C 1
ATOM 1291 O O . PHE A 1 172 ? 8.713 -3.733 3.073 1.00 96.00 172 PHE A O 1
ATOM 1298 N N . ARG A 1 173 ? 6.849 -2.575 2.561 1.00 94.62 173 ARG A N 1
ATOM 1299 C CA . ARG A 1 173 ? 7.194 -2.390 1.147 1.00 94.62 173 ARG A CA 1
ATOM 1300 C C . ARG A 1 173 ? 8.500 -1.607 1.003 1.00 94.62 173 ARG A C 1
ATOM 1302 O O . ARG A 1 173 ? 9.387 -2.062 0.297 1.00 94.62 173 ARG A O 1
ATOM 1309 N N . CYS A 1 174 ? 8.630 -0.479 1.703 1.00 95.81 174 CYS A N 1
ATOM 1310 C CA . CYS A 1 174 ? 9.840 0.339 1.648 1.00 95.81 174 CYS A CA 1
ATOM 1311 C C . CYS A 1 174 ? 11.060 -0.439 2.153 1.00 95.81 174 CYS A C 1
ATOM 1313 O O . CYS A 1 174 ? 12.108 -0.376 1.532 1.00 95.81 174 CYS A O 1
ATOM 1315 N N . ILE A 1 175 ? 10.932 -1.219 3.234 1.00 95.81 175 ILE A N 1
ATOM 1316 C CA . ILE A 1 175 ? 12.024 -2.069 3.738 1.00 95.81 175 ILE A CA 1
ATOM 1317 C C . ILE A 1 175 ? 12.486 -3.070 2.674 1.00 95.81 175 ILE A C 1
ATOM 1319 O O . ILE A 1 175 ? 13.689 -3.247 2.521 1.00 95.81 175 ILE A O 1
ATOM 1323 N N . LEU A 1 176 ? 11.565 -3.708 1.942 1.00 92.06 176 LEU A N 1
ATOM 1324 C CA . LEU A 1 176 ? 11.921 -4.651 0.876 1.00 92.06 176 LEU A CA 1
ATOM 1325 C C . LEU A 1 176 ? 12.709 -3.963 -0.241 1.00 92.06 176 LEU A C 1
ATOM 1327 O O . LEU A 1 176 ? 13.796 -4.433 -0.570 1.00 92.06 176 LEU A O 1
ATOM 1331 N N . THR A 1 177 ? 12.216 -2.830 -0.752 1.00 89.56 177 THR A N 1
ATOM 1332 C CA . THR A 1 177 ? 12.930 -2.067 -1.786 1.00 89.56 177 THR A CA 1
ATOM 1333 C C . THR A 1 177 ? 14.288 -1.572 -1.284 1.00 89.56 177 THR A C 1
ATOM 1335 O O . THR A 1 177 ? 15.307 -1.735 -1.948 1.00 89.56 177 THR A O 1
ATOM 1338 N N . LEU A 1 178 ? 14.335 -0.969 -0.095 1.00 91.50 178 LEU A N 1
ATOM 1339 C CA . LEU A 1 178 ? 15.565 -0.398 0.456 1.00 91.50 178 LEU A CA 1
ATOM 1340 C C . LEU A 1 178 ? 16.614 -1.474 0.747 1.00 91.50 178 LEU A C 1
ATOM 1342 O O . LEU A 1 178 ? 17.807 -1.210 0.613 1.00 91.50 178 LEU A O 1
ATOM 1346 N N . LEU A 1 179 ? 16.187 -2.684 1.123 1.00 88.56 179 LEU A N 1
ATOM 1347 C CA . LEU A 1 179 ? 17.078 -3.829 1.279 1.00 88.56 179 LEU A CA 1
ATOM 1348 C C . LEU A 1 179 ? 17.737 -4.181 -0.055 1.00 88.56 179 LEU A C 1
ATOM 1350 O O . LEU A 1 179 ? 18.955 -4.317 -0.098 1.00 88.56 179 LEU A O 1
ATOM 1354 N N . GLU A 1 180 ? 16.968 -4.261 -1.138 1.00 84.12 180 GLU A N 1
ATOM 1355 C CA . GLU A 1 180 ? 17.506 -4.494 -2.481 1.00 84.12 180 GLU A CA 1
ATOM 1356 C C . GLU A 1 180 ? 18.498 -3.393 -2.894 1.00 84.12 180 GLU A C 1
ATOM 1358 O O . GLU A 1 180 ? 19.650 -3.689 -3.221 1.00 84.12 180 GLU A O 1
ATOM 1363 N N . LEU A 1 181 ? 18.088 -2.125 -2.789 1.00 81.94 181 LEU A N 1
ATOM 1364 C CA . LEU A 1 181 ? 18.917 -0.966 -3.134 1.00 81.94 181 LEU A CA 1
ATOM 1365 C C . LEU A 1 181 ? 20.211 -0.890 -2.308 1.00 81.94 181 LEU A C 1
ATOM 1367 O O . LEU A 1 181 ? 21.246 -0.453 -2.806 1.00 81.94 181 LEU A O 1
ATOM 1371 N N . SER A 1 182 ? 20.189 -1.342 -1.051 1.00 85.00 182 SER A N 1
ATOM 1372 C CA . SER A 1 182 ? 21.370 -1.318 -0.177 1.00 85.00 182 SER A CA 1
ATOM 1373 C C . SER A 1 182 ? 22.517 -2.222 -0.653 1.00 85.00 182 SER A C 1
ATOM 1375 O O . SER A 1 182 ? 23.678 -1.976 -0.294 1.00 85.00 182 SER A O 1
ATOM 1377 N N . PHE A 1 183 ? 22.198 -3.235 -1.471 1.00 76.69 183 PHE A N 1
ATOM 1378 C CA . PHE A 1 183 ? 23.143 -4.194 -2.049 1.00 76.69 183 PHE A CA 1
ATOM 1379 C C . PHE A 1 183 ? 23.435 -3.950 -3.537 1.00 76.69 183 PHE A C 1
ATOM 1381 O O . PHE A 1 183 ? 24.261 -4.665 -4.103 1.00 76.69 183 PHE A O 1
ATOM 1388 N N . ALA A 1 184 ? 22.817 -2.941 -4.162 1.00 68.06 184 ALA A N 1
ATOM 1389 C CA . ALA A 1 184 ? 22.998 -2.634 -5.585 1.00 68.06 184 ALA A CA 1
ATOM 1390 C C . ALA A 1 184 ? 24.456 -2.282 -5.963 1.00 68.06 184 ALA A C 1
ATOM 1392 O O . ALA A 1 184 ? 24.860 -2.472 -7.102 1.00 68.06 184 ALA A O 1
ATOM 1393 N N . GLU A 1 185 ? 25.259 -1.832 -4.995 1.00 59.50 185 GLU A N 1
ATOM 1394 C CA . GLU A 1 185 ? 26.685 -1.491 -5.136 1.00 59.50 185 GLU A CA 1
ATOM 1395 C C . GLU A 1 185 ? 27.618 -2.719 -5.207 1.00 59.50 185 GLU A C 1
ATOM 1397 O O . GLU A 1 185 ? 28.803 -2.579 -5.495 1.00 59.50 185 GLU A O 1
ATOM 1402 N N . SER A 1 186 ? 27.143 -3.927 -4.881 1.00 56.81 186 SER A N 1
ATOM 1403 C CA . SER A 1 186 ? 28.053 -5.058 -4.686 1.00 56.81 186 SER A CA 1
ATOM 1404 C C . SER A 1 186 ? 28.725 -5.496 -5.992 1.00 56.81 186 SER A C 1
ATOM 1406 O O . SER A 1 186 ? 28.079 -6.066 -6.868 1.00 56.81 186 SER A O 1
ATOM 1408 N N . GLU A 1 187 ? 30.052 -5.337 -6.065 1.00 54.59 187 GLU A N 1
ATOM 1409 C CA . GLU A 1 187 ? 30.904 -5.916 -7.119 1.00 54.59 187 GLU A CA 1
ATOM 1410 C C . GLU A 1 187 ? 30.801 -7.447 -7.190 1.00 54.59 187 GLU A C 1
ATOM 1412 O O . GLU A 1 187 ? 31.189 -8.057 -8.186 1.00 54.59 187 GLU A O 1
ATOM 1417 N N . ASN A 1 188 ? 30.284 -8.087 -6.135 1.00 53.84 188 ASN A N 1
ATOM 1418 C CA . ASN A 1 188 ? 30.096 -9.522 -6.097 1.00 53.84 188 ASN A CA 1
ATOM 1419 C C . ASN A 1 188 ? 28.723 -9.888 -6.691 1.00 53.84 188 ASN A C 1
ATOM 1421 O O . ASN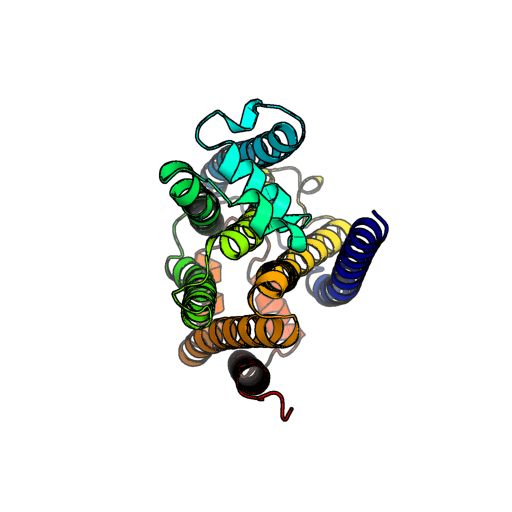 A 1 188 ? 27.703 -9.748 -6.006 1.00 53.84 188 ASN A O 1
ATOM 1425 N N . PRO A 1 189 ? 28.665 -10.435 -7.921 1.00 55.38 189 PRO A N 1
ATOM 1426 C CA . PRO A 1 189 ? 27.402 -10.799 -8.554 1.00 55.38 189 PRO A CA 1
ATOM 1427 C C . PRO A 1 189 ? 26.601 -11.818 -7.730 1.00 55.38 189 PRO A C 1
ATOM 1429 O O . PRO A 1 189 ? 25.381 -11.856 -7.855 1.00 55.38 189 PRO A O 1
ATOM 1432 N N . ALA A 1 190 ? 27.242 -12.594 -6.845 1.00 53.69 190 ALA A N 1
ATOM 1433 C CA . ALA A 1 190 ? 26.566 -13.548 -5.965 1.00 53.69 190 ALA A CA 1
ATOM 1434 C C . ALA A 1 190 ? 25.697 -12.891 -4.873 1.00 53.69 190 ALA A C 1
ATOM 1436 O O . ALA A 1 190 ? 24.780 -13.533 -4.364 1.00 53.69 190 ALA A O 1
ATOM 1437 N N . LEU A 1 191 ? 25.966 -11.632 -4.503 1.00 55.34 191 LEU A N 1
ATOM 1438 C CA . LEU A 1 191 ? 25.172 -10.888 -3.514 1.00 55.34 191 LEU A CA 1
ATOM 1439 C C . LEU A 1 191 ? 23.991 -10.137 -4.145 1.00 55.34 191 LEU A C 1
ATOM 1441 O O . LEU A 1 191 ? 23.124 -9.637 -3.428 1.00 55.34 191 LEU A O 1
ATOM 1445 N N . SER A 1 192 ? 23.915 -10.087 -5.477 1.00 65.56 192 SER A N 1
ATOM 1446 C CA . SER A 1 192 ? 22.772 -9.501 -6.168 1.00 65.56 192 SER A CA 1
ATOM 1447 C C . SER A 1 192 ? 21.545 -10.404 -6.027 1.00 65.56 192 SER A C 1
ATOM 1449 O O . SER A 1 192 ? 21.580 -11.574 -6.419 1.00 65.56 192 SER A O 1
ATOM 1451 N N . VAL A 1 193 ? 20.428 -9.838 -5.548 1.00 66.00 193 VAL A N 1
ATOM 1452 C CA . VAL A 1 193 ? 19.084 -10.467 -5.491 1.00 66.00 193 VAL A CA 1
ATOM 1453 C C . VAL A 1 193 ? 18.693 -11.113 -6.829 1.00 66.00 193 VAL A C 1
ATOM 1455 O O . VAL A 1 193 ? 17.955 -12.096 -6.868 1.00 66.00 193 VAL A O 1
ATOM 1458 N N . TRP A 1 194 ? 19.237 -10.596 -7.929 1.00 67.31 194 TRP A N 1
ATOM 1459 C CA . TRP A 1 194 ? 18.912 -10.985 -9.298 1.00 67.31 194 TRP A CA 1
ATOM 1460 C C . TRP A 1 194 ? 19.766 -12.117 -9.863 1.00 67.31 194 TRP A C 1
ATOM 1462 O O . TRP A 1 194 ? 19.490 -12.576 -10.974 1.00 67.31 194 TRP A O 1
ATOM 1472 N N . SER A 1 195 ? 20.787 -12.559 -9.128 1.00 70.00 195 SER A N 1
ATOM 1473 C CA . SER A 1 195 ? 21.655 -13.668 -9.535 1.00 70.00 195 SER A CA 1
ATOM 1474 C C . SER A 1 195 ? 20.985 -15.030 -9.349 1.00 70.00 195 SER A C 1
ATOM 1476 O O . SER A 1 195 ? 21.147 -15.921 -10.180 1.00 70.00 195 SER A O 1
ATOM 1478 N N . SER A 1 196 ? 20.186 -15.182 -8.289 1.00 75.69 196 SER A N 1
ATOM 1479 C CA . SER A 1 196 ? 19.482 -16.422 -7.971 1.00 75.69 196 SER A CA 1
ATOM 1480 C C . SER A 1 196 ? 18.025 -16.364 -8.445 1.00 75.69 196 SER A C 1
ATOM 1482 O O . SER A 1 196 ? 17.265 -15.506 -7.983 1.00 75.69 196 SER A O 1
ATOM 1484 N N . PRO A 1 197 ? 17.578 -17.303 -9.306 1.00 77.50 197 PRO A N 1
ATOM 1485 C CA . PRO A 1 197 ? 16.185 -17.378 -9.745 1.00 77.50 197 PRO A CA 1
ATOM 1486 C C . PRO A 1 197 ? 15.205 -17.495 -8.573 1.00 77.50 197 PRO A C 1
ATOM 1488 O O . PRO A 1 197 ? 14.166 -16.840 -8.567 1.00 77.50 197 PRO A O 1
ATOM 1491 N N . LEU A 1 198 ? 15.564 -18.281 -7.554 1.00 81.81 198 LEU A N 1
ATOM 1492 C CA . LEU A 1 198 ? 14.733 -18.486 -6.367 1.00 81.81 198 LEU A CA 1
ATOM 1493 C C . LEU A 1 198 ? 14.587 -17.203 -5.545 1.00 81.81 198 LEU A C 1
ATOM 1495 O O . LEU A 1 198 ? 13.484 -16.888 -5.101 1.00 81.81 198 LEU A O 1
ATOM 1499 N N . VAL A 1 199 ? 15.674 -16.445 -5.370 1.00 81.12 199 VAL A N 1
ATOM 1500 C CA . VAL A 1 199 ? 15.656 -15.187 -4.605 1.00 81.12 199 VAL A CA 1
ATOM 1501 C C . VAL A 1 199 ? 14.826 -14.128 -5.329 1.00 81.12 199 VAL A C 1
ATOM 1503 O O . VAL A 1 199 ? 14.001 -13.473 -4.695 1.00 81.12 199 VAL A O 1
ATOM 1506 N N . ARG A 1 200 ? 14.949 -14.027 -6.657 1.00 77.94 200 ARG A N 1
ATOM 1507 C CA . ARG A 1 200 ? 14.113 -13.146 -7.485 1.00 77.94 200 ARG A CA 1
ATOM 1508 C C . ARG A 1 200 ? 12.628 -13.481 -7.372 1.00 77.94 200 ARG A C 1
ATOM 1510 O O . ARG A 1 200 ? 11.819 -12.589 -7.121 1.00 77.94 200 ARG A O 1
ATOM 1517 N N . VAL A 1 201 ? 12.265 -14.756 -7.540 1.00 82.25 201 VAL A N 1
ATOM 1518 C CA . VAL A 1 201 ? 10.871 -15.204 -7.403 1.00 82.25 201 VAL A CA 1
ATOM 1519 C C . VAL A 1 201 ? 10.362 -14.870 -6.005 1.00 82.25 201 VAL A C 1
ATOM 1521 O O . VAL A 1 201 ? 9.303 -14.259 -5.883 1.00 82.25 201 VAL A O 1
ATOM 1524 N N . ALA A 1 202 ? 11.119 -15.199 -4.955 1.00 86.25 202 ALA A N 1
ATOM 1525 C CA . ALA A 1 202 ? 10.735 -14.903 -3.579 1.00 86.25 202 ALA A CA 1
ATOM 1526 C C . ALA A 1 202 ? 10.531 -13.397 -3.350 1.00 86.25 202 ALA A C 1
ATOM 1528 O O . ALA A 1 202 ? 9.512 -13.002 -2.786 1.00 86.25 202 ALA A O 1
ATOM 1529 N N . TYR A 1 203 ? 11.446 -12.560 -3.836 1.00 85.00 203 TYR A N 1
ATOM 1530 C CA . TYR A 1 203 ? 11.362 -11.108 -3.711 1.00 85.00 203 TYR A CA 1
ATOM 1531 C C . TYR A 1 203 ? 10.104 -10.538 -4.381 1.00 85.00 203 TYR A C 1
ATOM 1533 O O . TYR A 1 203 ? 9.309 -9.868 -3.718 1.00 85.00 203 TYR A O 1
ATOM 1541 N N . VAL A 1 204 ? 9.858 -10.881 -5.653 1.00 83.44 204 VAL A N 1
ATOM 1542 C CA . VAL A 1 204 ? 8.654 -10.456 -6.393 1.00 83.44 204 VAL A CA 1
ATOM 1543 C C . VAL A 1 204 ? 7.383 -10.945 -5.696 1.00 83.44 204 VAL A C 1
ATOM 1545 O O . VAL A 1 204 ? 6.428 -10.185 -5.529 1.00 83.44 204 VAL A O 1
ATOM 1548 N N . SER A 1 205 ? 7.387 -12.194 -5.229 1.00 87.31 205 SER A N 1
ATOM 1549 C CA . SER A 1 205 ? 6.240 -12.803 -4.551 1.00 87.31 205 SER A CA 1
ATOM 1550 C C . SER A 1 205 ? 5.899 -12.084 -3.253 1.00 87.31 205 SER A C 1
ATOM 1552 O O . SER A 1 205 ? 4.739 -11.771 -2.992 1.00 87.31 205 SER A O 1
ATOM 1554 N N . VAL A 1 206 ? 6.912 -11.804 -2.431 1.00 91.56 206 VAL A N 1
ATOM 1555 C CA . VAL A 1 206 ? 6.737 -11.097 -1.160 1.00 91.56 206 VAL A CA 1
ATOM 1556 C C . VAL A 1 206 ? 6.318 -9.651 -1.417 1.00 91.56 206 VAL A C 1
ATOM 1558 O O . VAL A 1 206 ? 5.388 -9.176 -0.768 1.00 91.56 206 VAL A O 1
ATOM 1561 N N . GLY A 1 207 ? 6.929 -8.969 -2.389 1.00 90.12 207 GLY A N 1
ATOM 1562 C CA . GLY A 1 207 ? 6.555 -7.609 -2.776 1.00 90.12 207 GLY A CA 1
ATOM 1563 C C . GLY A 1 207 ? 5.090 -7.502 -3.211 1.00 90.12 207 GLY A C 1
ATOM 1564 O O . GLY A 1 207 ? 4.358 -6.639 -2.716 1.00 90.12 207 GLY A O 1
ATOM 1565 N N . LEU A 1 208 ? 4.631 -8.417 -4.070 1.00 88.62 208 LEU A N 1
ATOM 1566 C CA . LEU A 1 208 ? 3.243 -8.459 -4.534 1.00 88.62 208 LEU A CA 1
ATOM 1567 C C . LEU A 1 208 ? 2.273 -8.839 -3.405 1.00 88.62 208 LEU A C 1
ATOM 1569 O O . LEU A 1 208 ? 1.213 -8.224 -3.274 1.00 88.62 208 LEU A O 1
ATOM 1573 N N . ALA A 1 209 ? 2.650 -9.781 -2.538 1.00 93.62 209 ALA A N 1
ATOM 1574 C CA . ALA A 1 209 ? 1.840 -10.157 -1.385 1.00 93.62 209 ALA A CA 1
ATOM 1575 C C . ALA A 1 209 ? 1.697 -9.001 -0.382 1.00 93.62 209 ALA A C 1
ATOM 1577 O O . ALA A 1 209 ? 0.591 -8.746 0.096 1.00 93.62 209 ALA A O 1
ATOM 1578 N N . VAL A 1 210 ? 2.777 -8.265 -0.096 1.00 94.44 210 VAL A N 1
ATOM 1579 C CA . VAL A 1 210 ? 2.748 -7.056 0.747 1.00 94.44 210 VAL A CA 1
ATOM 1580 C C . VAL A 1 210 ? 1.887 -5.973 0.100 1.00 94.44 210 VAL A C 1
ATOM 1582 O O . VAL A 1 210 ? 1.068 -5.352 0.780 1.00 94.44 210 VAL A O 1
ATOM 1585 N N . PHE A 1 211 ? 1.997 -5.779 -1.215 1.00 92.25 211 PHE A N 1
ATOM 1586 C CA . PHE A 1 211 ? 1.144 -4.842 -1.940 1.00 92.25 211 PHE A CA 1
ATOM 1587 C C . PHE A 1 211 ? -0.341 -5.215 -1.815 1.00 92.25 211 PHE A C 1
ATOM 1589 O O . PHE A 1 211 ? -1.134 -4.399 -1.344 1.00 92.25 211 PHE A O 1
ATOM 1596 N N . ALA A 1 212 ? -0.712 -6.461 -2.122 1.00 94.69 212 ALA A N 1
ATOM 1597 C CA . ALA A 1 212 ? -2.083 -6.957 -1.995 1.00 94.69 212 ALA A CA 1
ATOM 1598 C C . ALA A 1 212 ? -2.605 -6.884 -0.548 1.00 94.69 212 ALA A C 1
ATOM 1600 O O . ALA A 1 212 ? -3.767 -6.538 -0.303 1.00 94.69 212 ALA A O 1
ATOM 1601 N N . TRP A 1 213 ? -1.730 -7.141 0.427 1.00 96.75 213 TRP A N 1
ATOM 1602 C CA . TRP A 1 213 ? -2.042 -7.027 1.847 1.00 96.75 213 TRP A CA 1
ATOM 1603 C C . TRP A 1 213 ? -2.461 -5.608 2.250 1.00 96.75 213 TRP A C 1
ATOM 1605 O O . TRP A 1 213 ? -3.273 -5.466 3.162 1.00 96.75 213 TRP A O 1
ATOM 1615 N N . THR A 1 214 ? -2.014 -4.564 1.544 1.00 96.19 214 THR A N 1
ATOM 1616 C CA . THR A 1 214 ? -2.461 -3.173 1.770 1.00 96.19 214 THR A CA 1
ATOM 1617 C C . THR A 1 214 ? -3.984 -3.063 1.722 1.00 96.19 214 THR A C 1
ATOM 1619 O O . THR A 1 214 ? -4.602 -2.495 2.627 1.00 96.19 214 THR A O 1
ATOM 1622 N N . PHE A 1 215 ? -4.606 -3.651 0.697 1.00 96.00 215 PHE A N 1
ATOM 1623 C CA . PHE A 1 215 ? -6.055 -3.604 0.499 1.00 96.00 215 PHE A CA 1
ATOM 1624 C C . PHE A 1 215 ? -6.790 -4.434 1.556 1.00 96.00 215 PHE A C 1
ATOM 1626 O O . PHE A 1 215 ? -7.789 -3.985 2.123 1.00 96.00 215 PHE A O 1
ATOM 1633 N N . VAL A 1 216 ? -6.263 -5.617 1.885 1.00 96.19 216 VAL A N 1
ATOM 1634 C CA . VAL A 1 216 ? -6.821 -6.480 2.938 1.00 96.19 216 VAL A CA 1
ATOM 1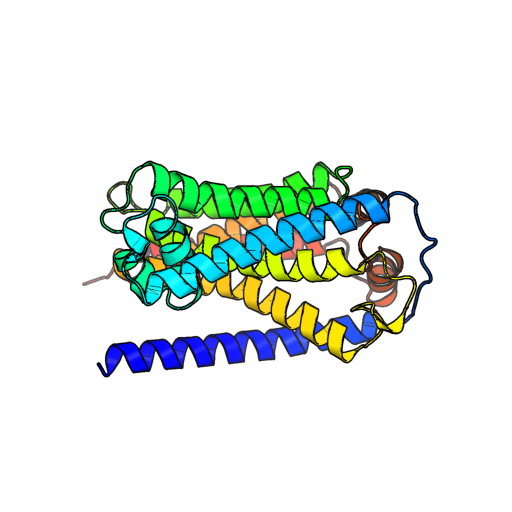635 C C . VAL A 1 216 ? -6.765 -5.783 4.298 1.00 96.19 216 VAL A C 1
ATOM 1637 O O . VAL A 1 216 ? -7.775 -5.716 5.004 1.00 96.19 216 VAL A O 1
ATOM 1640 N N . ALA A 1 217 ? -5.613 -5.214 4.654 1.00 95.69 217 ALA A N 1
ATOM 1641 C CA . ALA A 1 217 ? -5.401 -4.517 5.914 1.00 95.69 217 ALA A CA 1
ATOM 1642 C C . ALA A 1 217 ? -6.299 -3.277 6.030 1.00 95.69 217 ALA A C 1
ATOM 1644 O O . ALA A 1 217 ? -6.955 -3.092 7.060 1.00 95.69 217 ALA A O 1
ATOM 1645 N N . ALA A 1 218 ? -6.415 -2.480 4.962 1.00 95.44 218 ALA A N 1
ATOM 1646 C CA . ALA A 1 218 ? -7.341 -1.350 4.905 1.00 95.44 218 ALA A CA 1
ATOM 1647 C C . ALA A 1 218 ? -8.802 -1.798 5.094 1.00 95.44 218 ALA A C 1
ATOM 1649 O O . ALA A 1 218 ? -9.531 -1.229 5.913 1.00 95.44 218 ALA A O 1
ATOM 1650 N N . GLY A 1 219 ? -9.218 -2.865 4.405 1.00 94.44 219 GLY A N 1
ATOM 1651 C CA . GLY A 1 219 ? -10.574 -3.410 4.494 1.00 94.44 219 GLY A CA 1
ATOM 1652 C C . GLY A 1 219 ? -10.897 -3.945 5.887 1.00 94.44 219 GLY A C 1
ATOM 1653 O O . GLY A 1 219 ? -11.964 -3.671 6.440 1.00 94.44 219 GLY A O 1
ATOM 1654 N N . TRP A 1 220 ? -9.962 -4.655 6.518 1.00 95.31 220 TRP A N 1
ATOM 1655 C CA . TRP A 1 220 ? -10.137 -5.162 7.879 1.00 95.31 220 TRP A CA 1
ATOM 1656 C C . TRP A 1 220 ? -10.152 -4.043 8.921 1.00 95.31 220 TRP A C 1
ATOM 1658 O O . TRP A 1 220 ? -10.994 -4.090 9.825 1.00 95.31 220 TRP A O 1
ATOM 1668 N N . ALA A 1 221 ? -9.324 -3.008 8.764 1.00 94.19 221 ALA A N 1
ATOM 1669 C CA . ALA A 1 221 ? -9.361 -1.820 9.617 1.00 94.19 221 ALA A CA 1
ATOM 1670 C C . ALA A 1 221 ? -10.698 -1.059 9.494 1.00 94.19 221 ALA A C 1
ATOM 1672 O O . ALA A 1 221 ? -11.264 -0.622 10.502 1.00 94.19 221 ALA A O 1
ATOM 1673 N N . LEU A 1 222 ? -11.251 -0.956 8.280 1.00 93.31 222 LEU A N 1
ATOM 1674 C CA . LEU A 1 222 ? -12.548 -0.320 8.014 1.00 93.31 222 LEU A CA 1
ATOM 1675 C C . LEU A 1 222 ? -13.749 -1.152 8.468 1.00 93.31 222 LEU A C 1
ATOM 1677 O O . LEU A 1 222 ? -14.768 -0.596 8.887 1.00 93.31 222 LEU A O 1
ATOM 1681 N N . SER A 1 223 ? -13.640 -2.480 8.423 1.00 92.31 223 SER A N 1
ATOM 1682 C CA . SER A 1 223 ? -14.751 -3.393 8.718 1.00 92.31 223 SER A CA 1
ATOM 1683 C C . SER A 1 223 ? -15.361 -3.174 10.107 1.00 92.31 223 SER A C 1
ATOM 1685 O O . SER A 1 223 ? -16.564 -3.360 10.283 1.00 92.31 223 SER A O 1
ATOM 1687 N N . GLN A 1 224 ? -14.556 -2.725 11.079 1.00 87.81 224 GLN A N 1
ATOM 1688 C CA . GLN A 1 224 ? -15.008 -2.450 12.446 1.00 87.81 224 GLN A CA 1
ATOM 1689 C C . GLN A 1 224 ? -15.793 -1.130 12.574 1.00 87.81 224 GLN A C 1
ATOM 1691 O O . GLN A 1 224 ? -16.400 -0.891 13.615 1.00 87.81 224 GLN A O 1
ATOM 1696 N N . GLN A 1 225 ? -15.766 -0.264 11.555 1.00 88.62 225 GLN A N 1
ATOM 1697 C CA . GLN A 1 225 ? -16.435 1.043 11.568 1.00 88.62 225 GLN A CA 1
ATOM 1698 C C . GLN A 1 225 ? -17.692 1.078 10.692 1.00 88.62 225 GLN A C 1
ATOM 1700 O O . GLN A 1 225 ? -18.678 1.708 11.062 1.00 88.62 225 GLN A O 1
ATOM 1705 N N . MET A 1 226 ? -17.663 0.412 9.534 1.00 89.25 226 MET A N 1
ATOM 1706 C CA . MET A 1 226 ? -18.742 0.477 8.533 1.00 89.25 226 MET A CA 1
ATOM 1707 C C . MET A 1 226 ? -19.345 -0.886 8.164 1.00 89.25 226 MET A C 1
ATOM 1709 O O . MET A 1 226 ? -20.268 -0.961 7.352 1.00 89.25 226 MET A O 1
ATOM 1713 N N . GLY A 1 227 ? -18.861 -1.964 8.784 1.00 90.31 227 GLY A N 1
ATOM 1714 C CA . GLY A 1 227 ? -19.220 -3.336 8.440 1.00 90.31 227 GLY A CA 1
ATOM 1715 C C . GLY A 1 227 ? -18.420 -3.864 7.247 1.00 90.31 227 GLY A C 1
ATOM 1716 O O . GLY A 1 227 ? -17.923 -3.104 6.419 1.00 90.31 227 GLY A O 1
ATOM 1717 N N . VAL A 1 228 ? -18.307 -5.193 7.161 1.00 92.06 228 VAL A N 1
ATOM 1718 C CA . VAL A 1 228 ? -17.458 -5.890 6.175 1.00 92.06 228 VAL A CA 1
ATOM 1719 C C . VAL A 1 228 ? -17.800 -5.479 4.744 1.00 92.06 228 VAL A C 1
ATOM 1721 O O . VAL A 1 228 ? -16.921 -5.059 4.008 1.00 92.06 228 VAL A O 1
ATOM 1724 N N . ARG A 1 229 ? -19.087 -5.510 4.373 1.00 93.31 229 ARG A N 1
ATOM 1725 C CA . ARG A 1 229 ? -19.531 -5.206 3.005 1.00 93.31 229 ARG A CA 1
ATOM 1726 C C . ARG A 1 229 ? -19.123 -3.805 2.541 1.00 93.31 229 ARG A C 1
ATOM 1728 O O . ARG A 1 229 ? -18.559 -3.663 1.463 1.00 93.31 229 ARG A O 1
ATOM 1735 N N . ARG A 1 230 ? -19.413 -2.777 3.347 1.00 92.50 230 ARG A N 1
ATOM 1736 C CA . ARG A 1 230 ? -19.091 -1.384 2.998 1.00 92.50 230 ARG A CA 1
ATOM 1737 C C . ARG A 1 230 ? -17.587 -1.138 3.014 1.00 92.50 230 ARG A C 1
ATOM 1739 O O . ARG A 1 230 ? -17.101 -0.426 2.150 1.00 92.50 230 ARG A O 1
ATOM 1746 N N . ALA A 1 231 ? -16.855 -1.770 3.931 1.00 94.06 231 ALA A N 1
ATOM 1747 C CA . ALA A 1 231 ? -15.398 -1.698 3.960 1.00 94.06 231 ALA A CA 1
ATOM 1748 C C . ALA A 1 231 ? -14.768 -2.287 2.691 1.00 94.06 231 ALA A C 1
ATOM 1750 O O . ALA A 1 231 ? -13.919 -1.644 2.082 1.00 94.06 231 ALA A O 1
ATOM 1751 N N . THR A 1 232 ? -15.226 -3.465 2.256 1.00 95.06 232 THR A N 1
ATOM 1752 C CA . THR A 1 232 ? -14.810 -4.059 0.978 1.00 95.06 232 THR A CA 1
ATOM 1753 C C . THR A 1 232 ? -15.167 -3.143 -0.188 1.00 95.06 232 THR A C 1
ATOM 1755 O O . THR A 1 232 ? -14.316 -2.883 -1.029 1.00 95.06 232 THR A O 1
ATOM 1758 N N . GLY A 1 233 ? -16.387 -2.594 -0.205 1.00 95.75 233 GLY A N 1
ATOM 1759 C CA . GLY A 1 233 ? -16.817 -1.653 -1.238 1.00 95.75 233 GLY A CA 1
ATOM 1760 C C . GLY A 1 233 ? -15.935 -0.405 -1.324 1.00 95.75 233 GLY A C 1
ATOM 1761 O O . GLY A 1 233 ? -15.499 -0.038 -2.410 1.00 95.75 233 GLY A O 1
ATOM 1762 N N . ALA A 1 234 ? -15.598 0.201 -0.183 1.00 96.06 234 ALA A N 1
ATOM 1763 C CA . ALA A 1 234 ? -14.739 1.381 -0.124 1.00 96.06 234 ALA A CA 1
ATOM 1764 C C . ALA A 1 234 ? -13.309 1.100 -0.606 1.00 96.06 234 ALA A C 1
ATOM 1766 O O . ALA A 1 234 ? -12.748 1.898 -1.353 1.00 96.06 234 ALA A O 1
ATOM 1767 N N . VAL A 1 235 ? -12.731 -0.041 -0.218 1.00 97.00 235 VAL A N 1
ATOM 1768 C CA . VAL A 1 235 ? -11.383 -0.428 -0.659 1.00 97.00 235 VAL A CA 1
ATOM 1769 C C . VAL A 1 235 ? -11.354 -0.752 -2.148 1.00 97.00 235 VAL A C 1
ATOM 1771 O O . VAL A 1 235 ? -10.441 -0.294 -2.825 1.00 97.00 235 VAL A O 1
ATOM 1774 N N . LEU A 1 236 ? -12.341 -1.490 -2.670 1.00 97.25 236 LEU A N 1
ATOM 1775 C CA . LEU A 1 236 ? -12.435 -1.781 -4.106 1.00 97.25 236 LEU A CA 1
ATOM 1776 C C . LEU A 1 236 ? -12.613 -0.501 -4.923 1.00 97.25 236 LEU A C 1
ATOM 1778 O O . LEU A 1 236 ? -11.936 -0.330 -5.931 1.00 97.25 236 LEU A O 1
ATOM 1782 N N . ALA A 1 237 ? -13.457 0.421 -4.450 1.00 97.62 237 ALA A N 1
ATOM 1783 C CA . ALA A 1 237 ? -13.657 1.710 -5.096 1.00 97.62 237 ALA A CA 1
ATOM 1784 C C . ALA A 1 237 ? -12.361 2.532 -5.147 1.00 97.62 237 ALA A C 1
ATOM 1786 O O . ALA A 1 237 ? -11.964 3.011 -6.206 1.00 97.62 237 ALA A O 1
ATOM 1787 N N . ALA A 1 238 ? -11.665 2.644 -4.015 1.00 97.38 238 ALA A N 1
ATOM 1788 C CA . ALA A 1 238 ? -10.397 3.358 -3.936 1.00 97.38 238 ALA A CA 1
ATOM 1789 C C . ALA A 1 238 ? -9.295 2.698 -4.779 1.00 97.38 238 ALA A C 1
ATOM 1791 O O . ALA A 1 238 ? -8.551 3.398 -5.464 1.00 97.38 238 ALA A O 1
ATOM 1792 N N . ALA A 1 239 ? -9.191 1.365 -4.751 1.00 97.31 239 ALA A N 1
ATOM 1793 C CA . ALA A 1 239 ? -8.213 0.614 -5.536 1.00 97.31 239 ALA A CA 1
ATOM 1794 C C . ALA A 1 239 ? -8.475 0.764 -7.039 1.00 97.31 239 ALA A C 1
ATOM 1796 O O . ALA A 1 239 ? -7.547 1.033 -7.797 1.00 97.31 239 ALA A O 1
ATOM 1797 N N . GLY A 1 240 ? -9.742 0.657 -7.449 1.00 97.06 240 GLY A N 1
ATOM 1798 C CA . GLY A 1 240 ? -10.170 0.852 -8.829 1.00 97.06 240 GLY A CA 1
ATOM 1799 C C . GLY A 1 240 ? -9.894 2.263 -9.338 1.00 97.06 240 GLY A C 1
ATOM 1800 O O . GLY A 1 240 ? -9.378 2.417 -10.440 1.00 97.06 240 GLY A O 1
ATOM 1801 N N . ALA A 1 241 ? -10.148 3.289 -8.520 1.00 97.75 241 ALA A N 1
ATOM 1802 C CA . ALA A 1 241 ? -9.827 4.673 -8.866 1.00 97.75 241 ALA A CA 1
ATOM 1803 C C . ALA A 1 241 ? -8.316 4.910 -8.999 1.00 97.75 241 ALA A C 1
ATOM 1805 O O . ALA A 1 241 ? -7.884 5.504 -9.984 1.00 97.75 241 ALA A O 1
ATOM 1806 N N . GLY A 1 242 ? -7.516 4.430 -8.038 1.00 95.94 242 GLY A N 1
ATOM 1807 C CA . GLY A 1 242 ? -6.056 4.548 -8.087 1.00 95.94 242 GLY A CA 1
ATOM 1808 C C . GLY A 1 242 ? -5.478 3.878 -9.330 1.00 95.94 242 GLY A C 1
ATOM 1809 O O . GLY A 1 242 ? -4.768 4.512 -10.101 1.00 95.94 242 GLY A O 1
ATOM 1810 N N . LEU A 1 243 ? -5.859 2.622 -9.571 1.00 95.38 243 LEU A N 1
ATOM 1811 C CA . LEU A 1 243 ? -5.417 1.866 -10.737 1.00 95.38 243 LEU A CA 1
ATOM 1812 C C . LEU A 1 243 ? -5.905 2.497 -12.048 1.00 95.38 243 LEU A C 1
ATOM 1814 O O . LEU A 1 243 ? -5.110 2.679 -12.963 1.00 95.38 243 LEU A O 1
ATOM 1818 N N . GLY A 1 244 ? -7.182 2.875 -12.130 1.00 96.25 244 GLY A N 1
ATOM 1819 C CA . GLY A 1 244 ? -7.777 3.453 -13.332 1.00 96.25 244 GLY A CA 1
ATOM 1820 C C . GLY A 1 244 ? -7.157 4.794 -13.719 1.00 96.25 244 GLY A C 1
ATOM 1821 O O . GLY A 1 244 ? -6.811 4.983 -14.881 1.00 96.25 244 GLY A O 1
ATOM 1822 N N . ILE A 1 245 ? -6.961 5.707 -12.762 1.00 96.44 245 ILE A N 1
ATOM 1823 C CA . ILE A 1 245 ? -6.363 7.023 -13.035 1.00 96.44 245 ILE A CA 1
ATOM 1824 C C . ILE A 1 245 ? -4.904 6.867 -13.467 1.00 96.44 245 ILE A C 1
ATOM 1826 O O . ILE A 1 245 ? -4.517 7.401 -14.505 1.00 96.44 245 ILE A O 1
ATOM 1830 N N . THR A 1 246 ? -4.107 6.093 -12.726 1.00 93.56 246 THR A N 1
ATOM 1831 C CA . THR A 1 246 ? -2.698 5.865 -13.066 1.00 93.56 246 THR A CA 1
ATOM 1832 C C . THR A 1 246 ? -2.558 5.176 -14.429 1.00 93.56 246 THR A C 1
ATOM 1834 O O . THR A 1 246 ? -1.768 5.622 -15.258 1.00 93.56 246 THR A O 1
ATOM 1837 N N . ALA A 1 247 ? -3.372 4.154 -14.711 1.00 93.69 247 ALA A N 1
ATOM 1838 C CA . ALA A 1 247 ? -3.376 3.467 -16.001 1.00 93.69 247 ALA A CA 1
ATOM 1839 C C . ALA A 1 247 ? -3.853 4.359 -17.157 1.00 93.69 247 ALA A C 1
ATOM 1841 O O . ALA A 1 247 ? -3.348 4.230 -18.266 1.00 93.69 247 ALA A O 1
ATOM 1842 N N . THR A 1 248 ? -4.779 5.289 -16.906 1.00 95.44 248 THR A N 1
ATOM 1843 C CA . THR A 1 248 ? -5.230 6.261 -17.914 1.00 95.44 248 THR A CA 1
ATOM 1844 C C . THR A 1 248 ? -4.090 7.199 -18.304 1.00 95.44 248 THR A C 1
ATOM 1846 O O . THR A 1 248 ? -3.871 7.429 -19.489 1.00 95.44 248 THR A O 1
ATOM 1849 N N . ILE A 1 249 ? -3.323 7.693 -17.323 1.00 92.44 249 ILE A N 1
ATOM 1850 C CA . ILE A 1 249 ? -2.137 8.524 -17.581 1.00 92.44 249 ILE A CA 1
ATOM 1851 C C . ILE A 1 249 ? -1.141 7.752 -18.457 1.00 92.44 249 ILE A C 1
ATOM 1853 O O . ILE A 1 249 ? -0.718 8.259 -19.491 1.00 92.44 249 ILE A O 1
ATOM 1857 N N . LEU A 1 250 ? -0.832 6.504 -18.091 1.00 89.75 250 LEU A N 1
ATOM 1858 C CA . LEU A 1 250 ? 0.039 5.619 -18.874 1.00 89.75 250 LEU A CA 1
ATOM 1859 C C . LEU A 1 250 ? -0.498 5.342 -20.287 1.00 89.75 250 LEU A C 1
ATOM 1861 O O . LEU A 1 250 ? 0.275 5.328 -21.238 1.00 89.75 250 LEU A O 1
ATOM 1865 N N . GLY A 1 251 ? -1.809 5.150 -20.440 1.00 90.62 251 GLY A N 1
ATOM 1866 C CA . GLY A 1 251 ? -2.448 4.912 -21.735 1.00 90.62 251 GLY A CA 1
ATOM 1867 C C . GLY A 1 251 ? -2.361 6.107 -22.683 1.00 90.62 251 GLY A C 1
ATOM 1868 O O . GLY A 1 251 ? -2.203 5.910 -23.884 1.00 90.62 251 GLY A O 1
ATOM 1869 N N . PHE A 1 252 ? -2.414 7.334 -22.156 1.00 93.38 252 PHE A N 1
ATOM 1870 C CA . PHE A 1 252 ? -2.239 8.551 -22.956 1.00 93.38 252 PHE A CA 1
ATOM 1871 C C . PHE A 1 252 ? -0.777 8.872 -23.270 1.00 93.38 252 PHE A C 1
ATOM 1873 O O . PHE A 1 252 ? -0.500 9.381 -24.351 1.00 93.38 252 PHE A O 1
ATOM 1880 N N . VAL A 1 253 ? 0.145 8.594 -22.344 1.00 89.69 253 VAL A N 1
ATOM 1881 C CA . VAL A 1 253 ? 1.590 8.762 -22.583 1.00 89.69 253 VAL A CA 1
ATOM 1882 C C . VAL A 1 253 ? 2.110 7.711 -23.568 1.00 89.69 253 VAL A C 1
ATOM 1884 O O . VAL A 1 253 ? 3.023 7.988 -24.331 1.00 89.69 253 VAL A O 1
ATOM 1887 N N . GLY A 1 254 ? 1.513 6.520 -23.581 1.00 85.75 254 GLY A N 1
ATOM 1888 C CA . GLY A 1 254 ? 2.012 5.372 -24.330 1.00 85.75 254 GLY A CA 1
ATOM 1889 C C . GLY A 1 254 ? 2.950 4.529 -23.468 1.00 85.75 254 GLY A C 1
ATOM 1890 O O . GLY A 1 254 ? 3.848 5.043 -22.798 1.00 85.75 254 GLY A O 1
ATOM 1891 N N . LEU A 1 255 ? 2.725 3.212 -23.472 1.00 80.62 255 LEU A N 1
ATOM 1892 C CA . LEU A 1 255 ? 3.451 2.275 -22.612 1.00 80.62 255 LEU A CA 1
ATOM 1893 C C . LEU A 1 255 ? 4.950 2.260 -22.929 1.00 80.62 255 LEU A C 1
ATOM 1895 O O . LEU A 1 255 ? 5.765 2.337 -22.015 1.00 80.62 255 LEU A O 1
ATOM 1899 N N . GLU A 1 256 ? 5.307 2.207 -24.212 1.00 77.56 256 GLU A N 1
ATOM 1900 C CA . GLU A 1 256 ? 6.700 2.206 -24.661 1.00 77.56 256 GLU A CA 1
ATOM 1901 C C . GLU A 1 256 ? 7.430 3.492 -24.252 1.00 77.56 256 GLU A C 1
ATOM 1903 O O . GLU A 1 256 ? 8.486 3.424 -23.631 1.00 77.56 256 GLU A O 1
ATOM 1908 N N . GLN A 1 257 ? 6.838 4.664 -24.511 1.00 81.06 257 GLN A N 1
ATOM 1909 C CA . GLN A 1 257 ? 7.431 5.955 -24.142 1.00 81.06 257 GLN A CA 1
ATOM 1910 C C . GLN A 1 257 ? 7.605 6.103 -22.630 1.00 81.06 257 GLN A C 1
ATOM 1912 O O . GLN A 1 257 ? 8.653 6.562 -22.177 1.00 81.06 257 GLN A O 1
ATOM 1917 N N . ALA A 1 258 ? 6.607 5.692 -21.842 1.00 79.62 258 ALA A N 1
ATOM 1918 C CA . ALA A 1 258 ? 6.707 5.717 -20.387 1.00 79.62 258 ALA A CA 1
ATOM 1919 C C . ALA A 1 258 ? 7.827 4.797 -19.881 1.00 79.62 258 ALA A C 1
ATOM 1921 O O . ALA A 1 258 ? 8.595 5.190 -19.005 1.00 79.62 258 ALA A O 1
ATOM 1922 N N . LEU A 1 259 ? 7.948 3.593 -20.449 1.00 75.44 259 LEU A N 1
ATOM 1923 C CA . LEU A 1 259 ? 8.996 2.649 -20.074 1.00 75.44 259 LEU A CA 1
ATOM 1924 C C . LEU A 1 259 ? 10.381 3.160 -20.472 1.00 75.44 259 LEU A C 1
ATOM 1926 O O . LEU A 1 259 ? 11.278 3.111 -19.637 1.00 75.44 259 LEU A O 1
ATOM 1930 N N . LEU A 1 260 ? 10.555 3.683 -21.688 1.00 73.81 260 LEU A N 1
ATOM 1931 C CA . LEU A 1 260 ? 11.821 4.272 -22.140 1.00 73.81 260 LEU A CA 1
ATOM 1932 C C . LEU A 1 260 ? 12.250 5.436 -21.243 1.00 73.81 260 LEU A C 1
ATOM 1934 O O . LEU A 1 260 ? 13.378 5.442 -20.768 1.00 73.81 260 LEU A O 1
ATOM 1938 N N . ALA A 1 261 ? 11.337 6.358 -20.922 1.00 76.12 261 ALA A N 1
ATOM 1939 C CA . ALA A 1 261 ? 11.638 7.465 -20.015 1.00 76.12 261 ALA A CA 1
ATOM 1940 C C . ALA A 1 261 ? 12.067 6.969 -18.623 1.00 76.12 261 ALA A C 1
ATOM 1942 O O . ALA A 1 261 ? 13.024 7.467 -18.042 1.00 76.12 261 ALA A O 1
ATOM 1943 N N . TRP A 1 262 ? 11.391 5.951 -18.089 1.00 74.50 262 TRP A N 1
ATOM 1944 C CA . TRP A 1 262 ? 11.769 5.367 -16.803 1.00 74.50 262 TRP A CA 1
ATOM 1945 C C . TRP A 1 262 ? 13.051 4.535 -16.870 1.00 74.50 262 TRP A C 1
ATOM 1947 O O . TRP A 1 262 ? 13.700 4.376 -15.842 1.00 74.50 262 TRP A O 1
ATOM 1957 N N . HIS A 1 263 ? 13.437 4.011 -18.037 1.00 67.81 263 HIS A N 1
ATOM 1958 C CA . HIS A 1 263 ? 14.690 3.275 -18.202 1.00 67.81 263 HIS A CA 1
ATOM 1959 C C . HIS A 1 263 ? 15.894 4.132 -17.860 1.00 67.81 263 HIS A C 1
ATOM 1961 O O . HIS A 1 263 ? 16.743 3.696 -17.079 1.00 67.81 263 HIS A O 1
ATOM 1967 N N . ASP A 1 264 ? 15.938 5.311 -18.472 1.00 64.56 264 ASP A N 1
ATOM 1968 C CA . ASP A 1 264 ? 17.062 6.229 -18.372 1.00 64.56 264 ASP A CA 1
ATOM 1969 C C . ASP A 1 264 ? 17.177 6.772 -16.941 1.00 64.56 264 ASP A C 1
ATOM 1971 O O . ASP A 1 264 ? 18.273 7.047 -16.457 1.00 64.56 264 ASP A O 1
ATOM 1975 N N . ASP A 1 265 ? 16.052 6.841 -16.222 1.00 65.62 265 ASP A N 1
ATOM 1976 C CA . ASP A 1 265 ? 16.009 7.378 -14.867 1.00 65.62 265 ASP A CA 1
ATOM 1977 C C . ASP A 1 265 ? 16.124 6.323 -13.737 1.00 65.62 265 ASP A C 1
ATOM 1979 O O . ASP A 1 265 ? 16.411 6.683 -12.592 1.00 65.62 265 ASP A O 1
ATOM 1983 N N . LEU A 1 266 ? 15.873 5.031 -14.002 1.00 59.38 266 LEU A N 1
ATOM 1984 C CA . LEU A 1 266 ? 15.905 3.930 -13.010 1.00 59.38 266 LEU A CA 1
ATOM 1985 C C . LEU A 1 266 ? 17.226 3.130 -13.030 1.00 59.38 266 LEU A C 1
ATOM 1987 O O . LEU A 1 266 ? 17.267 1.973 -12.604 1.00 59.38 266 LEU A O 1
ATOM 1991 N N . GLU A 1 267 ? 18.321 3.750 -13.481 1.00 53.75 267 GLU A N 1
ATOM 1992 C CA . GLU A 1 267 ? 19.679 3.174 -13.552 1.00 53.75 267 GLU A CA 1
ATOM 1993 C C . GLU A 1 267 ? 20.147 2.328 -12.339 1.00 53.75 267 GLU A C 1
ATOM 1995 O O . GLU A 1 267 ? 20.821 1.322 -12.574 1.00 53.75 267 GLU A O 1
ATOM 2000 N N . PRO A 1 268 ? 19.830 2.645 -11.060 1.00 53.19 268 PRO A N 1
ATOM 2001 C CA . PRO A 1 268 ? 20.359 1.894 -9.910 1.00 53.19 268 PRO A CA 1
ATOM 2002 C C . PRO A 1 268 ? 19.817 0.465 -9.753 1.00 53.19 268 PRO A C 1
ATOM 2004 O O . PRO A 1 268 ? 20.228 -0.262 -8.846 1.00 53.19 268 PRO A O 1
ATOM 2007 N N . LEU A 1 269 ? 18.831 0.078 -10.556 1.00 52.00 269 LEU A N 1
ATOM 2008 C CA . LEU A 1 269 ? 17.838 -0.906 -10.162 1.00 52.00 269 LEU A CA 1
ATOM 2009 C C . LEU A 1 269 ? 17.722 -2.020 -11.224 1.00 52.00 269 LEU A C 1
ATOM 2011 O O . LEU A 1 269 ? 17.314 -1.742 -12.348 1.00 52.00 269 LEU A O 1
ATOM 2015 N N . PRO A 1 270 ? 18.049 -3.297 -10.928 1.00 49.38 270 PRO A N 1
ATOM 2016 C CA . PRO A 1 270 ? 18.259 -4.329 -11.961 1.00 49.38 270 PRO A CA 1
ATOM 2017 C C . PRO A 1 270 ? 17.020 -4.813 -12.744 1.00 49.38 270 PRO A C 1
ATOM 2019 O O . PRO A 1 270 ? 17.156 -5.696 -13.597 1.00 49.38 270 PRO A O 1
ATOM 2022 N N . TRP A 1 271 ? 15.833 -4.241 -12.507 1.00 52.53 271 TRP A N 1
ATOM 2023 C CA . TRP A 1 271 ? 14.638 -4.363 -13.371 1.00 52.53 271 TRP A CA 1
ATOM 2024 C C . TRP A 1 271 ? 14.759 -3.621 -14.713 1.00 52.53 271 TRP A C 1
ATOM 2026 O O . TRP A 1 271 ? 13.781 -3.528 -15.452 1.00 52.53 271 TRP A O 1
ATOM 2036 N N . VAL A 1 272 ? 15.960 -3.131 -15.028 1.00 51.31 272 VAL A N 1
ATOM 2037 C CA . VAL A 1 272 ? 16.381 -2.533 -16.297 1.00 51.31 272 VAL A CA 1
ATOM 2038 C C . VAL A 1 272 ? 15.617 -3.084 -17.492 1.00 51.31 272 VAL A C 1
ATOM 2040 O O . VAL A 1 272 ? 15.498 -4.297 -17.686 1.00 51.31 272 VAL A O 1
ATOM 2043 N N . LEU A 1 273 ? 15.147 -2.152 -18.317 1.00 43.75 273 LEU A N 1
ATOM 2044 C CA . LEU A 1 273 ? 14.389 -2.363 -19.541 1.00 43.75 273 LEU A CA 1
ATOM 2045 C C . LEU A 1 273 ? 14.962 -3.432 -20.477 1.00 43.75 273 LEU A C 1
ATOM 2047 O O . LEU A 1 273 ? 14.197 -3.994 -21.235 1.00 43.75 273 LEU A O 1
ATOM 2051 N N . SER A 1 274 ? 16.236 -3.823 -20.417 1.00 45.50 274 SER A N 1
ATOM 2052 C CA . SER A 1 274 ? 16.709 -5.003 -21.165 1.00 45.50 274 SER A CA 1
ATOM 2053 C C . SER A 1 274 ? 15.912 -6.278 -20.838 1.00 45.50 274 SER A C 1
ATOM 2055 O O . SER A 1 274 ? 15.704 -7.123 -21.708 1.00 45.50 274 SER A O 1
ATOM 2057 N N . ARG A 1 275 ? 15.397 -6.391 -19.607 1.00 51.69 275 ARG A N 1
ATOM 2058 C CA . ARG A 1 275 ? 14.531 -7.487 -19.163 1.00 51.69 275 ARG A CA 1
ATOM 2059 C C . ARG A 1 275 ? 13.049 -7.220 -19.434 1.00 51.69 275 ARG A C 1
ATOM 2061 O O . ARG A 1 275 ? 12.353 -8.146 -19.827 1.00 51.69 275 ARG A O 1
ATOM 2068 N N . VAL A 1 276 ? 12.574 -5.978 -19.281 1.00 49.22 276 VAL A N 1
ATOM 2069 C CA . VAL A 1 276 ? 11.159 -5.608 -19.505 1.00 49.22 276 VAL A CA 1
ATOM 2070 C C . VAL A 1 276 ? 10.833 -5.313 -20.976 1.00 49.22 276 VAL A C 1
ATOM 2072 O O . VAL A 1 276 ? 9.826 -5.812 -21.441 1.00 49.22 276 VAL A O 1
ATOM 2075 N N . LEU A 1 277 ? 11.663 -4.605 -21.750 1.00 48.69 277 LEU A N 1
ATOM 2076 C CA . LEU A 1 277 ? 11.576 -4.540 -23.225 1.00 48.69 277 LEU A CA 1
ATOM 2077 C C . LEU A 1 277 ? 11.867 -5.897 -23.854 1.00 48.69 277 LEU A C 1
ATOM 2079 O O . LEU A 1 277 ? 11.181 -6.288 -24.790 1.00 48.69 277 LEU A O 1
ATOM 2083 N N . GLY A 1 278 ? 12.843 -6.640 -23.318 1.00 49.03 278 GLY A N 1
ATOM 2084 C CA . GLY A 1 278 ? 13.042 -8.041 -23.680 1.00 49.03 278 GLY A CA 1
ATOM 2085 C C . GLY A 1 278 ? 11.745 -8.825 -23.484 1.00 49.03 278 GLY A C 1
ATOM 2086 O O . GLY A 1 278 ? 11.305 -9.505 -24.400 1.00 49.03 278 GLY A O 1
ATOM 2087 N N . ALA A 1 279 ? 11.066 -8.651 -22.348 1.00 49.16 279 ALA A N 1
ATOM 2088 C CA . ALA A 1 279 ? 9.741 -9.208 -22.100 1.00 49.16 279 ALA A CA 1
ATOM 2089 C C . ALA A 1 279 ? 8.651 -8.637 -23.026 1.00 49.16 279 ALA A C 1
ATOM 2091 O O . ALA A 1 279 ? 7.857 -9.421 -23.507 1.00 49.16 279 ALA A O 1
ATOM 2092 N N . LEU A 1 280 ? 8.603 -7.336 -23.330 1.00 50.72 280 LEU A N 1
ATOM 2093 C CA . LEU A 1 280 ? 7.619 -6.743 -24.252 1.00 50.72 280 LEU A CA 1
ATOM 2094 C C . LEU A 1 280 ? 7.743 -7.349 -25.659 1.00 50.72 280 LEU A C 1
ATOM 2096 O O . LEU A 1 280 ? 6.733 -7.710 -26.249 1.00 50.72 280 LEU A O 1
ATOM 2100 N N . VAL A 1 281 ? 8.975 -7.529 -26.148 1.00 54.06 281 VAL A N 1
ATOM 2101 C CA . VAL A 1 281 ? 9.276 -8.128 -27.460 1.00 54.06 281 VAL A CA 1
ATOM 2102 C C . VAL A 1 281 ? 9.108 -9.654 -27.447 1.00 54.06 281 VAL A C 1
ATOM 2104 O O . VAL A 1 281 ? 8.675 -10.233 -28.436 1.00 54.06 281 VAL A O 1
ATOM 2107 N N . THR A 1 282 ? 9.432 -10.332 -26.339 1.00 52.69 282 THR A N 1
ATOM 2108 C CA . THR A 1 282 ? 9.361 -11.809 -26.249 1.00 52.69 282 THR A CA 1
ATOM 2109 C C . THR A 1 282 ? 7.972 -12.318 -25.839 1.00 52.69 282 THR A C 1
ATOM 2111 O O . THR A 1 282 ? 7.603 -13.430 -26.205 1.00 52.69 282 THR A O 1
ATOM 2114 N N . LEU A 1 283 ? 7.201 -11.536 -25.076 1.00 54.94 283 LEU A N 1
ATOM 2115 C CA . LEU A 1 283 ? 5.831 -11.848 -24.636 1.00 54.94 283 LEU A CA 1
ATOM 2116 C C . LEU A 1 283 ? 4.754 -11.168 -25.494 1.00 54.94 283 LEU A C 1
ATOM 2118 O O . LEU A 1 283 ? 3.578 -11.360 -25.194 1.00 54.94 283 LEU A O 1
ATOM 2122 N N . ASP A 1 284 ? 5.136 -10.377 -26.504 1.00 65.00 284 ASP A N 1
ATOM 2123 C CA . ASP A 1 284 ? 4.217 -9.622 -27.371 1.00 65.00 284 ASP A CA 1
ATOM 2124 C C . ASP A 1 284 ? 3.182 -8.838 -26.540 1.00 65.00 284 ASP A C 1
ATOM 2126 O O . ASP A 1 284 ? 1.964 -8.961 -26.703 1.00 65.00 284 ASP A O 1
ATOM 2130 N N . ILE A 1 285 ? 3.678 -8.115 -25.523 1.00 66.38 285 ILE A N 1
ATOM 2131 C CA . ILE A 1 285 ? 2.807 -7.428 -24.567 1.00 66.38 285 ILE A CA 1
ATOM 2132 C C . ILE A 1 285 ? 2.042 -6.350 -25.335 1.00 66.38 285 ILE A C 1
ATOM 2134 O O . ILE A 1 285 ? 2.660 -5.441 -25.884 1.00 66.38 285 ILE A O 1
ATOM 2138 N N . PRO A 1 286 ? 0.704 -6.400 -25.336 1.00 78.31 286 PRO A N 1
ATOM 2139 C CA . PRO A 1 286 ? -0.079 -5.503 -26.159 1.00 78.31 286 PRO A CA 1
ATOM 2140 C C . PRO A 1 286 ? 0.054 -4.062 -25.664 1.00 78.31 286 PRO A C 1
ATOM 2142 O O . PRO A 1 286 ? -0.132 -3.797 -24.474 1.00 78.31 286 PRO A O 1
ATOM 2145 N N . ASP A 1 287 ? 0.216 -3.111 -26.588 1.00 80.81 287 ASP A N 1
ATOM 2146 C CA . ASP A 1 287 ? 0.148 -1.665 -26.304 1.00 80.81 287 ASP A CA 1
ATOM 2147 C C . ASP A 1 287 ? -1.167 -1.263 -25.620 1.00 80.81 287 ASP A C 1
ATOM 2149 O O . ASP A 1 287 ? -1.258 -0.248 -24.931 1.00 80.81 287 ASP A O 1
ATOM 2153 N N . ALA A 1 288 ? -2.198 -2.099 -25.766 1.00 86.38 288 ALA A N 1
ATOM 2154 C CA . ALA A 1 288 ? -3.481 -1.961 -25.096 1.00 86.38 288 ALA A CA 1
ATOM 2155 C C . ALA A 1 288 ? -3.456 -2.289 -23.587 1.00 86.38 288 ALA A C 1
ATOM 2157 O O . ALA A 1 288 ? -4.475 -2.108 -22.916 1.00 86.38 288 ALA A O 1
ATOM 2158 N N . LEU A 1 289 ? -2.333 -2.749 -23.019 1.00 86.75 289 LEU A N 1
ATOM 2159 C CA . LEU A 1 289 ? -2.233 -3.142 -21.608 1.00 86.75 289 LEU A CA 1
ATOM 2160 C C . LEU A 1 289 ? -2.682 -2.045 -20.622 1.00 86.75 289 LEU A C 1
ATOM 2162 O O . LEU A 1 289 ? -3.453 -2.371 -19.710 1.00 86.75 289 LEU A O 1
ATOM 2166 N N . PRO A 1 290 ? -2.304 -0.758 -20.782 1.00 91.31 290 PRO A N 1
ATOM 2167 C CA . PRO A 1 290 ? -2.822 0.304 -19.925 1.00 91.31 290 PRO A CA 1
ATOM 2168 C C . PRO A 1 290 ? -4.347 0.412 -20.010 1.00 91.31 290 PRO A C 1
ATOM 2170 O O . PRO A 1 290 ? -5.002 0.577 -18.987 1.00 91.31 290 PRO A O 1
ATOM 2173 N N . TRP A 1 291 ? -4.943 0.222 -21.189 1.00 93.88 291 TRP A N 1
ATOM 2174 C CA . TRP A 1 291 ? -6.398 0.259 -21.367 1.00 93.88 291 TRP A CA 1
ATOM 2175 C C . TRP A 1 291 ? -7.107 -0.934 -20.719 1.00 93.88 291 TRP A C 1
ATOM 2177 O O . TRP A 1 291 ? -8.175 -0.759 -20.128 1.00 93.88 291 TRP A O 1
ATOM 2187 N N . TYR A 1 292 ? -6.501 -2.126 -20.725 1.00 93.38 292 TYR A N 1
ATOM 2188 C CA . TYR A 1 292 ? -7.004 -3.258 -19.937 1.00 93.38 292 TYR A CA 1
ATOM 2189 C C . TYR A 1 292 ? -6.960 -2.965 -18.434 1.00 93.38 292 TYR A C 1
ATOM 2191 O O . TYR A 1 292 ? -7.914 -3.277 -17.714 1.00 93.38 292 TYR A O 1
ATOM 2199 N N . ALA A 1 293 ? -5.899 -2.310 -17.955 1.00 93.56 293 ALA A N 1
ATOM 2200 C CA . ALA A 1 293 ? -5.832 -1.847 -16.576 1.00 93.56 293 ALA A CA 1
ATOM 2201 C C . ALA A 1 293 ? -6.902 -0.778 -16.289 1.00 93.56 293 ALA A C 1
ATOM 2203 O O . ALA A 1 293 ? -7.604 -0.897 -15.289 1.00 93.56 293 ALA A O 1
ATOM 2204 N N . VAL A 1 294 ? -7.130 0.196 -17.177 1.00 97.00 294 VAL A N 1
ATOM 2205 C CA . VAL A 1 294 ? -8.231 1.171 -17.042 1.00 97.00 294 VAL A CA 1
ATOM 2206 C C . VAL A 1 294 ? -9.580 0.462 -16.908 1.00 97.00 294 VAL A C 1
ATOM 2208 O O . VAL A 1 294 ? -10.323 0.738 -15.964 1.00 97.00 294 VAL A O 1
ATOM 2211 N N . ALA A 1 295 ? -9.880 -0.494 -17.791 1.00 97.06 295 ALA A N 1
ATOM 2212 C CA . ALA A 1 295 ? -11.121 -1.265 -17.741 1.00 97.06 295 ALA A CA 1
ATOM 2213 C C . ALA A 1 295 ? -11.268 -2.033 -16.416 1.00 97.06 295 ALA A C 1
ATOM 2215 O O . ALA A 1 295 ? -12.322 -1.979 -15.778 1.00 97.06 295 ALA A O 1
ATOM 2216 N N . CYS A 1 296 ? -10.200 -2.685 -15.949 1.00 96.50 296 CYS A N 1
ATOM 2217 C CA . CYS A 1 296 ? -10.173 -3.355 -14.648 1.00 96.50 296 CYS A CA 1
ATOM 2218 C C . CYS A 1 296 ? -10.422 -2.368 -13.492 1.00 96.50 296 CYS A C 1
ATOM 2220 O O . CYS A 1 296 ? -11.237 -2.635 -12.605 1.00 96.50 296 CYS A O 1
ATOM 2222 N N . GLY A 1 297 ? -9.791 -1.192 -13.531 1.00 96.75 297 GLY A N 1
ATOM 2223 C CA . GLY A 1 297 ? -9.981 -0.124 -12.551 1.00 96.75 297 GLY A CA 1
ATOM 2224 C C . GLY A 1 297 ? -11.428 0.362 -12.489 1.00 96.75 297 GLY A C 1
ATOM 2225 O O . GLY A 1 297 ? -11.995 0.475 -11.401 1.00 96.75 297 GLY A O 1
ATOM 2226 N N . ILE A 1 298 ? -12.061 0.558 -13.649 1.00 97.88 298 ILE A N 1
ATOM 2227 C CA . ILE A 1 298 ? -13.481 0.920 -13.756 1.00 97.88 298 ILE A CA 1
ATOM 2228 C C . ILE A 1 298 ? -14.367 -0.180 -13.162 1.00 97.88 298 ILE A C 1
ATOM 2230 O O . ILE A 1 298 ? -15.261 0.118 -12.369 1.00 97.88 298 ILE A O 1
ATOM 2234 N N . LEU A 1 299 ? -14.116 -1.452 -13.481 1.00 97.88 299 LEU A N 1
ATOM 2235 C CA . LEU A 1 299 ? -14.897 -2.572 -12.944 1.00 97.88 299 LEU A CA 1
ATOM 2236 C C . LEU A 1 299 ? -14.798 -2.658 -11.415 1.00 97.88 299 LEU A C 1
ATOM 2238 O O . LEU A 1 299 ? -15.821 -2.800 -10.741 1.00 97.88 299 LEU A O 1
ATOM 2242 N N . LEU A 1 300 ? -13.593 -2.514 -10.855 1.00 97.56 300 LEU A N 1
ATOM 2243 C CA . LEU A 1 300 ? -13.376 -2.474 -9.405 1.00 97.56 300 LEU A CA 1
ATOM 2244 C C . LEU A 1 300 ? -14.077 -1.272 -8.762 1.00 97.56 300 LEU A C 1
ATOM 2246 O O . LEU A 1 300 ? -14.710 -1.420 -7.711 1.00 97.56 300 LEU A O 1
ATOM 2250 N N . LEU A 1 301 ? -14.014 -0.105 -9.411 1.00 97.50 301 LEU A N 1
ATOM 2251 C CA . LEU A 1 301 ? -14.682 1.111 -8.961 1.00 97.50 301 LEU A CA 1
ATOM 2252 C C . LEU A 1 301 ? -16.199 0.914 -8.878 1.00 97.50 301 LEU A C 1
ATOM 2254 O O . LEU A 1 301 ? -16.801 1.146 -7.827 1.00 97.50 301 LEU A O 1
ATOM 2258 N N . LEU A 1 302 ? -16.807 0.430 -9.960 1.00 97.31 302 LEU A N 1
ATOM 2259 C CA . LEU A 1 302 ? -18.246 0.190 -10.052 1.00 97.31 302 LEU A CA 1
ATOM 2260 C C . LEU A 1 302 ? -18.708 -0.900 -9.080 1.00 97.31 302 LEU A C 1
ATOM 2262 O O . LEU A 1 302 ? -19.711 -0.715 -8.386 1.00 97.31 302 LEU A O 1
ATOM 2266 N N . ALA A 1 303 ? -17.961 -2.001 -8.961 1.00 96.75 303 ALA A N 1
ATOM 2267 C CA . ALA A 1 303 ? -18.245 -3.048 -7.981 1.00 96.75 303 ALA A CA 1
ATOM 2268 C C . ALA A 1 303 ? -18.182 -2.502 -6.544 1.00 96.75 303 ALA A C 1
ATOM 2270 O O . ALA A 1 303 ? -19.061 -2.785 -5.722 1.00 96.75 303 ALA A O 1
ATOM 2271 N N . GLY A 1 304 ? -17.180 -1.669 -6.251 1.00 95.88 304 GLY A N 1
ATOM 2272 C CA . GLY A 1 304 ? -17.023 -1.005 -4.963 1.00 95.88 304 GLY A CA 1
ATOM 2273 C C . GLY A 1 304 ? -18.198 -0.085 -4.620 1.00 95.88 304 GLY A C 1
ATOM 2274 O O . GLY A 1 304 ? -18.795 -0.208 -3.544 1.00 95.88 304 GLY A O 1
ATOM 2275 N N . ILE A 1 305 ? -18.592 0.774 -5.564 1.00 95.44 305 ILE A N 1
ATOM 2276 C CA . ILE A 1 305 ? -19.757 1.663 -5.441 1.00 95.44 305 ILE A CA 1
ATOM 2277 C C . ILE A 1 305 ? -21.046 0.849 -5.264 1.00 95.44 305 ILE A C 1
ATOM 2279 O O . ILE A 1 305 ? -21.848 1.154 -4.379 1.00 95.44 305 ILE A O 1
ATOM 2283 N N . GLY A 1 306 ? -21.230 -0.233 -6.024 1.00 95.06 306 GLY A N 1
ATOM 2284 C CA . GLY A 1 306 ? -22.387 -1.122 -5.899 1.00 95.06 306 GLY A CA 1
ATOM 2285 C C . GLY A 1 306 ? -22.508 -1.750 -4.504 1.00 95.06 306 GLY A C 1
ATOM 2286 O O . GLY A 1 306 ? -23.596 -1.783 -3.918 1.00 95.06 306 GLY A O 1
ATOM 2287 N N . LEU A 1 307 ? -21.389 -2.185 -3.915 1.00 93.44 307 LEU A N 1
ATOM 2288 C CA . LEU A 1 307 ? -21.359 -2.712 -2.544 1.00 93.44 307 LEU A CA 1
ATOM 2289 C C . LEU A 1 307 ? -21.677 -1.650 -1.483 1.00 93.44 307 LEU A C 1
ATOM 2291 O O . LEU A 1 307 ? -22.270 -1.990 -0.452 1.00 93.44 307 LEU A O 1
ATOM 2295 N N . LEU A 1 308 ? -21.307 -0.389 -1.723 1.00 91.38 308 LEU A N 1
ATOM 2296 C CA . LEU A 1 308 ? -21.621 0.741 -0.845 1.00 91.38 308 LEU A CA 1
ATOM 2297 C C . LEU A 1 308 ? -23.097 1.156 -0.934 1.00 91.38 308 LEU A C 1
ATOM 2299 O O . LEU A 1 308 ? -23.733 1.384 0.101 1.00 91.38 308 LEU A O 1
ATOM 2303 N N . ALA A 1 309 ? -23.640 1.218 -2.153 1.00 88.12 309 ALA A N 1
ATOM 2304 C CA . ALA A 1 309 ? -24.982 1.716 -2.453 1.00 88.12 309 ALA A CA 1
ATOM 2305 C C . ALA A 1 309 ? -26.100 0.733 -2.082 1.00 88.12 309 ALA A C 1
ATOM 2307 O O . ALA A 1 309 ? -27.222 1.141 -1.772 1.00 88.12 309 ALA A O 1
ATOM 2308 N N . ALA A 1 310 ? -25.816 -0.567 -2.085 1.00 81.56 310 ALA A N 1
ATOM 2309 C CA . ALA A 1 310 ? -26.822 -1.578 -1.814 1.00 81.56 310 ALA A CA 1
ATOM 2310 C C . ALA A 1 310 ? -27.306 -1.531 -0.348 1.00 81.56 310 ALA A C 1
ATOM 2312 O O . ALA A 1 310 ? -26.716 -2.119 0.569 1.00 81.56 310 ALA A O 1
ATOM 2313 N N . ARG A 1 311 ? -28.421 -0.820 -0.134 1.00 72.25 311 ARG A N 1
ATOM 2314 C CA . ARG A 1 311 ? -29.153 -0.756 1.138 1.00 72.25 311 ARG A CA 1
ATOM 2315 C C . ARG A 1 311 ? -29.526 -2.164 1.606 1.00 72.25 311 ARG A C 1
ATOM 2317 O O . ARG A 1 311 ? -29.930 -3.010 0.810 1.00 72.25 311 ARG A O 1
ATOM 2324 N N . ARG A 1 312 ? -29.458 -2.396 2.924 1.00 55.09 312 ARG A N 1
ATOM 2325 C CA . ARG A 1 312 ? -30.237 -3.474 3.547 1.00 55.09 312 ARG A CA 1
ATOM 2326 C C . ARG A 1 312 ? -31.704 -3.154 3.262 1.00 55.09 312 ARG A C 1
ATOM 2328 O O . ARG A 1 312 ? -32.231 -2.224 3.867 1.00 55.09 312 ARG A O 1
ATOM 2335 N N . ARG A 1 313 ? -32.342 -3.890 2.350 1.00 49.47 313 ARG A N 1
ATOM 2336 C CA . ARG A 1 313 ? -33.781 -4.125 2.483 1.00 49.47 313 ARG A CA 1
ATOM 2337 C C . ARG A 1 313 ? -33.910 -4.872 3.814 1.00 49.47 313 ARG A C 1
ATOM 2339 O O . ARG A 1 313 ? -33.331 -5.949 3.948 1.00 49.47 313 ARG A O 1
ATOM 2346 N N . ARG A 1 314 ? -34.410 -4.175 4.835 1.00 43.22 314 ARG A N 1
ATOM 2347 C CA . ARG A 1 314 ? -34.796 -4.803 6.100 1.00 43.22 314 ARG A CA 1
ATOM 2348 C C . ARG A 1 314 ? -36.058 -5.604 5.854 1.00 43.22 314 ARG A C 1
ATOM 2350 O O . ARG A 1 314 ? -36.870 -5.113 5.041 1.00 43.22 314 ARG A O 1
#

Sequence (314 aa):
MATATRRGILAAVTVAVLLLCSAAVGILLGEVNGRPVRMDPVDRVQPAAWVSRVLLFLALAWVLIGIIATRTRLVRRPGAAAARATWLGSTRPWRARESTLGMLRLDRLLLVGVPGGLLLATLLAETALLSWTYVAVVAGGWLVFLIVLRLLIDHERSPYPVAAAIGGVVMFRCILTLLELSFAESENPALSVWSSPLVRVAYVSVGLAVFAWTFVAAGWALSQQMGVRRATGAVLAAAGAGLGITATILGFVGLEQALLAWHDDLEPLPWVLSRVLGALVTLDIPDALPWYAVACGILLLLAGIGLLAARRRR

Secondary structure (DSSP, 8-state):
-HHHHHHHHHHHHHHHHHHHHHHHHHHHHHHHT-S-------TTHHHHHHHHHHHHHHHHHHHHHHHHHHHSGGGGSTTHHHHHHHHHHHH-GGGHHHHHTT--HHHHHHHHHHHHHHHHHHHHHHTTTT-HHHHHHHHHHHHHHHHHHHHHS-TTS-SHHHHHHHHHHHHHHHHHHHHHHHTTT-S-GGGSTTT-HHHHHHHHHHHHHHHHHHHHHHHHHHHHHH-HHHHHHHHHHHHHHHHHHHHHHHHHH-HHHHHHHHHHH-TTSTT-HHHHHHHHHHTT--TTHHHHHHHHHHHHHHHHHHHHH-----

pLDDT: mean 83.43, std 15.11, range [42.78, 97.88]

Mean predicted aligned error: 7.44 Å